Protein AF-A0A4R3LMS8-F1 (afdb_monomer)

Secondary structure (DSSP, 8-state):
-PPPPEE-TTT--EE-TT-SB-TTT-PBP----THHHHHHHHHHHHHHHHHHHHHHHHS---S-PPPPPPPPPPPPPPPPPPPPP----------------------PPPP-----------TTS------HHHHHHHHHHHHHHHHHTT--EEEEEESGGG-EEEEEESS--HHHHHHHHTSSHHHHHHHTT--EEEEE-TTS-EEEEETTTTEEEE-

Solvent-accessible surface area (backbone atoms only — not comparable to full-atom values): 14117 Å² total; per-residue (Å²): 134,84,78,78,80,51,56,36,94,87,76,62,49,83,40,61,96,83,55,60,46,36,91,88,77,64,50,75,44,81,75,79,60,72,60,56,64,50,52,54,50,52,53,52,51,52,53,53,50,53,51,50,51,52,50,47,66,75,67,50,80,90,71,84,84,80,84,82,81,85,85,78,87,81,79,84,82,85,84,84,86,84,87,80,90,84,82,87,90,89,90,87,86,87,88,87,88,87,84,87,83,91,76,89,74,81,90,71,81,81,79,78,84,71,79,74,82,69,82,77,79,60,88,87,60,84,67,76,77,57,45,46,65,57,31,36,51,50,24,44,54,53,25,54,53,36,45,76,72,72,41,68,47,50,40,39,39,38,72,76,71,25,24,29,39,36,40,40,34,77,48,88,37,68,69,57,51,56,51,46,64,76,42,72,54,53,59,53,38,45,78,44,62,32,51,33,37,41,38,35,25,70,89,70,52,31,34,40,33,35,58,85,77,76,44,79,43,80,101

Mean predicted aligned error: 20.84 Å

Nearest PDB structures (foldseek):
  8p5d-assembly1_SH0  TM=3.679E-01  e=3.139E-01  Spraguea lophii 42_110
  7mqa-assembly1_L7  TM=4.315E-01  e=2.913E+00  Homo sapiens
  8yqt-assembly1_D  TM=3.912E-01  e=7.568E+00  African swine fever virus

Foldseek 3Di:
DDDDFDADPPPRHGDDLPDQADPPPRHGDPNPPPVPVVVVVVVVVVVVVVVVVVVCVVPPDPDDDDDDDDDDDDDDDDDDDDDDDDDDDDDDDDDDDDDDDDDDDDPDPDPDDPDDPPPPPDPPDPPDLQALVNLQVVQVVVCVVCVVVVFDWHWGQDDVRSQEIEIEGAADCPVVVVVCLPDCNLVVSVVNNRQWYWYAYPVRKIWIQGSVVSDIGTD

Organism: NCBI:txid933073

Radius of gyration: 32.44 Å; Cα contacts (8 Å, |Δi|>4): 196; chains: 1; bounding box: 50×76×81 Å

Sequence (219 aa):
MGRKPDLCPSCEAPVHPKATECPDCGAALPRRSLLLPVLVGVAGVCVALLAGAAVWIVLGPAGSAPPAPPQVAVAPPPPAPEPVPSAPPAALPPPAAAPQSDSAVQSEPPPAEAPLPLPQVRPGTAGPPADAAARRELARMTQDNFVQNGLDMKVSATGPDSKVMSIVFSFPAKTAVELIVGGPFPRQCRARGFTSIDFVDPSGAAWVYDIATDQLTAK

Structure (mmCIF, N/CA/C/O backbone):
data_AF-A0A4R3LMS8-F1
#
_entry.id   AF-A0A4R3LMS8-F1
#
loop_
_atom_site.group_PDB
_atom_site.id
_atom_site.type_symbol
_atom_site.label_atom_id
_atom_site.label_alt_id
_atom_site.label_comp_id
_atom_site.label_asym_id
_atom_site.label_entity_id
_atom_site.label_seq_id
_atom_site.pdbx_PDB_ins_code
_atom_site.Cartn_x
_atom_site.Cartn_y
_atom_site.Cartn_z
_atom_site.occupancy
_atom_site.B_iso_or_equiv
_atom_site.auth_seq_id
_atom_site.auth_comp_id
_atom_site.auth_asym_id
_atom_site.auth_atom_id
_atom_site.pdbx_PDB_model_num
ATOM 1 N N . MET A 1 1 ? -6.553 8.283 -28.017 1.00 38.69 1 MET A N 1
ATOM 2 C CA . MET A 1 1 ? -6.900 6.846 -28.128 1.00 38.69 1 MET A CA 1
ATOM 3 C C . MET A 1 1 ? -6.601 6.186 -26.790 1.00 38.69 1 MET A C 1
ATOM 5 O O . MET A 1 1 ? -5.449 6.215 -26.375 1.00 38.69 1 MET A O 1
ATOM 9 N N . GLY A 1 2 ? -7.611 5.676 -26.080 1.00 46.69 2 GLY A N 1
ATOM 10 C CA . GLY A 1 2 ? -7.392 4.997 -24.797 1.00 46.69 2 GLY A CA 1
ATOM 11 C C . GLY A 1 2 ? -6.747 3.626 -25.003 1.00 46.69 2 GLY A C 1
ATOM 12 O O . GLY A 1 2 ? -7.171 2.878 -25.884 1.00 46.69 2 GLY A O 1
ATOM 13 N N . ARG A 1 3 ? -5.727 3.286 -24.206 1.00 56.19 3 ARG A N 1
ATOM 14 C CA . ARG A 1 3 ? -5.229 1.903 -24.149 1.00 56.19 3 ARG A CA 1
ATOM 15 C C . ARG A 1 3 ? -6.301 1.064 -23.455 1.00 56.19 3 ARG A C 1
ATOM 17 O O . ARG A 1 3 ? -6.760 1.451 -22.384 1.00 56.19 3 ARG A O 1
ATOM 24 N N . LYS A 1 4 ? -6.711 -0.052 -24.064 1.00 72.12 4 LYS A N 1
ATOM 25 C CA . LYS A 1 4 ? -7.598 -1.015 -23.397 1.00 72.12 4 LYS A CA 1
ATOM 26 C C . LYS A 1 4 ? -6.891 -1.532 -22.132 1.00 72.12 4 LYS A C 1
ATOM 28 O O . LYS A 1 4 ? -5.678 -1.746 -22.208 1.00 72.12 4 LYS A O 1
ATOM 33 N N . PRO A 1 5 ? -7.594 -1.693 -20.997 1.00 73.88 5 PRO A N 1
ATOM 34 C CA . PRO A 1 5 ? -7.006 -2.321 -19.821 1.00 73.88 5 PRO A CA 1
ATOM 35 C C . PRO A 1 5 ? -6.583 -3.750 -20.173 1.00 73.88 5 PRO A C 1
ATOM 37 O O . PRO A 1 5 ? -7.288 -4.440 -20.910 1.00 73.88 5 PRO A O 1
ATOM 40 N N . ASP A 1 6 ? -5.429 -4.180 -19.666 1.00 82.06 6 ASP A N 1
ATOM 41 C CA . ASP A 1 6 ? -5.049 -5.587 -19.733 1.00 82.06 6 ASP A CA 1
ATOM 42 C C . ASP A 1 6 ? -5.923 -6.371 -18.732 1.00 82.06 6 ASP A C 1
ATOM 44 O O . ASP A 1 6 ? -6.191 -5.910 -17.621 1.00 82.06 6 ASP A O 1
ATOM 48 N N . LEU A 1 7 ? -6.410 -7.541 -19.147 1.00 90.44 7 LEU A N 1
ATOM 49 C CA . LEU A 1 7 ? -7.304 -8.409 -18.371 1.00 90.44 7 LEU A CA 1
ATOM 50 C C . LEU A 1 7 ? -6.538 -9.672 -17.957 1.00 90.44 7 LEU A C 1
ATOM 52 O O . LEU A 1 7 ? -5.670 -10.145 -18.697 1.00 90.44 7 LEU A O 1
ATOM 56 N N . CYS A 1 8 ? -6.835 -10.225 -16.782 1.00 88.56 8 CYS A N 1
ATOM 57 C CA . CYS A 1 8 ? -6.221 -11.474 -16.336 1.00 88.56 8 CYS A CA 1
ATOM 58 C C . CYS A 1 8 ? -6.665 -12.652 -17.228 1.00 88.56 8 CYS A C 1
ATOM 60 O O . CYS A 1 8 ? -7.867 -12.851 -17.389 1.00 88.56 8 CYS A O 1
ATOM 62 N N . PRO A 1 9 ? -5.751 -13.499 -17.740 1.00 87.44 9 PRO A N 1
ATOM 63 C CA . PRO A 1 9 ? -6.125 -14.647 -18.570 1.00 87.44 9 PRO A CA 1
ATOM 64 C C . PRO A 1 9 ? -6.826 -15.789 -17.808 1.00 87.44 9 PRO A C 1
ATOM 66 O O . PRO A 1 9 ? -7.328 -16.702 -18.453 1.00 87.44 9 PRO A O 1
ATOM 69 N N . SER A 1 10 ? -6.848 -15.773 -16.467 1.00 89.44 10 SER A N 1
ATOM 70 C CA . SER A 1 10 ? -7.512 -16.809 -15.651 1.00 89.44 10 SER A CA 1
ATOM 71 C C . SER A 1 10 ? -8.878 -16.403 -15.100 1.00 89.44 10 SER A C 1
ATOM 73 O O . SER A 1 10 ? -9.738 -17.265 -14.966 1.00 89.44 10 SER A O 1
ATOM 75 N N . CYS A 1 11 ? -9.081 -15.131 -14.744 1.00 91.50 11 CYS A N 1
ATOM 76 C CA . CYS A 1 11 ? -10.322 -14.659 -14.108 1.00 91.50 11 CYS A CA 1
ATOM 77 C C . CYS A 1 11 ? -10.939 -13.419 -14.773 1.00 91.50 11 CYS A C 1
ATOM 79 O O . CYS A 1 11 ? -11.883 -12.856 -14.231 1.00 91.50 11 CYS A O 1
ATOM 81 N N . GLU A 1 12 ? -10.372 -12.950 -15.889 1.00 91.75 12 GLU A N 1
ATOM 82 C CA . GLU A 1 12 ? -10.807 -11.765 -16.651 1.00 91.75 12 GLU A CA 1
ATOM 83 C C . GLU A 1 12 ? -10.861 -10.441 -15.860 1.00 91.75 12 GLU A C 1
ATOM 85 O O . GLU A 1 12 ? -11.247 -9.409 -16.402 1.00 91.75 12 GLU A O 1
ATOM 90 N N . ALA A 1 13 ? -10.393 -10.418 -14.608 1.00 90.94 13 ALA A N 1
ATOM 91 C CA . ALA A 1 13 ? -10.312 -9.203 -13.807 1.00 90.94 13 ALA A CA 1
ATOM 92 C C . ALA A 1 13 ? -9.344 -8.171 -14.431 1.00 90.94 13 ALA A C 1
ATOM 94 O O . ALA A 1 13 ? -8.311 -8.557 -14.997 1.00 90.94 13 ALA A O 1
ATOM 95 N N . PRO A 1 14 ? -9.632 -6.859 -14.332 1.00 89.75 14 PRO A N 1
ATOM 96 C CA . PRO A 1 14 ? -8.756 -5.810 -14.846 1.00 89.75 14 PRO A CA 1
ATOM 97 C C . PRO A 1 14 ? -7.448 -5.753 -14.046 1.00 89.75 14 PRO A C 1
ATOM 99 O O . PRO A 1 14 ? -7.446 -5.471 -12.848 1.00 89.75 14 PRO A O 1
ATOM 102 N N . VAL A 1 15 ? -6.315 -5.979 -14.715 1.00 90.25 15 VAL A N 1
ATOM 103 C CA . VAL A 1 15 ? -4.993 -6.014 -14.076 1.00 90.25 15 VAL A CA 1
ATOM 104 C C . VAL A 1 15 ? -4.157 -4.793 -14.440 1.00 90.25 15 VAL A C 1
ATOM 106 O O . VAL A 1 15 ? -4.124 -4.322 -15.577 1.00 90.25 15 VAL A O 1
ATOM 109 N N . HIS A 1 16 ? -3.435 -4.263 -13.453 1.00 84.00 16 HIS A N 1
ATOM 110 C CA . HIS A 1 16 ? -2.530 -3.144 -13.681 1.00 84.00 16 HIS A CA 1
ATOM 111 C C . HIS A 1 16 ? -1.323 -3.605 -14.527 1.00 84.00 16 HIS A C 1
ATOM 113 O O . HIS A 1 16 ? -0.699 -4.605 -14.173 1.00 84.00 16 HIS A O 1
ATOM 119 N N . PRO A 1 17 ? -0.892 -2.873 -15.575 1.00 79.69 17 PRO A N 1
ATOM 120 C CA . PRO A 1 17 ? 0.143 -3.331 -16.520 1.00 79.69 17 PRO A CA 1
ATOM 121 C C . PRO A 1 17 ? 1.559 -3.485 -15.926 1.00 79.69 17 PRO A C 1
ATOM 123 O O . PRO A 1 17 ? 2.483 -3.891 -16.627 1.00 79.69 17 PRO A O 1
ATOM 126 N N . LYS A 1 18 ? 1.753 -3.142 -14.643 1.00 78.31 18 LYS A N 1
ATOM 127 C CA . LYS A 1 18 ? 2.991 -3.393 -13.878 1.00 78.31 18 LYS A CA 1
ATOM 128 C C . LYS A 1 18 ? 2.877 -4.549 -12.868 1.00 78.31 18 LYS A C 1
ATOM 130 O O . LYS A 1 18 ? 3.860 -4.837 -12.192 1.00 78.31 18 LYS A O 1
ATOM 135 N N . ALA A 1 19 ? 1.708 -5.174 -12.721 1.00 82.00 19 ALA A N 1
ATOM 136 C CA . ALA A 1 19 ? 1.518 -6.297 -11.809 1.00 82.00 19 ALA A CA 1
ATOM 137 C C . ALA A 1 19 ? 2.160 -7.575 -12.377 1.00 82.00 19 ALA A C 1
ATOM 139 O O . ALA A 1 19 ? 2.046 -7.862 -13.567 1.00 82.00 19 ALA A O 1
ATOM 140 N N . THR A 1 20 ? 2.841 -8.341 -11.526 1.00 85.88 20 THR A N 1
ATOM 141 C CA . THR A 1 20 ? 3.388 -9.670 -11.862 1.00 85.88 20 THR A CA 1
ATOM 142 C C . THR A 1 20 ? 2.408 -10.805 -11.586 1.00 85.88 20 THR A C 1
ATOM 144 O O . THR A 1 20 ? 2.595 -11.907 -12.086 1.00 85.88 20 THR A O 1
ATOM 147 N N . GLU A 1 21 ? 1.368 -10.540 -10.802 1.00 90.56 21 GLU A N 1
ATOM 148 C CA . GLU A 1 21 ? 0.379 -11.500 -10.315 1.00 90.56 21 GLU A CA 1
ATOM 149 C C . GLU A 1 21 ? -0.994 -10.818 -10.346 1.00 90.56 21 GLU A C 1
ATOM 151 O O . GLU A 1 21 ? -1.095 -9.600 -10.157 1.00 90.56 21 GLU A O 1
ATOM 156 N N . CYS A 1 22 ? -2.055 -11.574 -10.620 1.00 90.69 22 CYS A N 1
ATOM 157 C CA . CYS A 1 22 ? -3.415 -11.049 -10.561 1.00 90.69 22 CYS A CA 1
ATOM 158 C C . CYS A 1 22 ? -3.830 -10.831 -9.094 1.00 90.69 22 CYS A C 1
ATOM 160 O O . CYS A 1 22 ? -3.716 -11.771 -8.305 1.00 90.69 22 CYS A O 1
ATOM 162 N N . PRO A 1 23 ? -4.334 -9.642 -8.710 1.00 86.38 23 PRO A N 1
ATOM 163 C CA . PRO A 1 23 ? -4.697 -9.368 -7.322 1.00 86.38 23 PRO A CA 1
ATOM 164 C C . PRO A 1 23 ? -5.920 -10.165 -6.846 1.00 86.38 23 PRO A C 1
ATOM 166 O O . PRO A 1 23 ? -6.042 -10.382 -5.645 1.00 86.38 23 PRO A O 1
ATOM 169 N N . ASP A 1 24 ? -6.792 -10.605 -7.759 1.00 91.38 24 ASP A N 1
ATOM 170 C CA . ASP A 1 24 ? -8.050 -11.287 -7.431 1.00 91.38 24 ASP A CA 1
ATOM 171 C C . ASP A 1 24 ? -7.908 -12.815 -7.346 1.00 91.38 24 ASP A C 1
ATOM 173 O O . ASP A 1 24 ? -8.544 -13.447 -6.509 1.00 91.38 24 ASP A O 1
ATOM 177 N N . CYS A 1 25 ? -7.074 -13.428 -8.199 1.00 90.75 25 CYS A N 1
ATOM 178 C CA . CYS A 1 25 ? -6.921 -14.892 -8.263 1.00 90.75 25 CYS A CA 1
ATOM 179 C C . CYS A 1 25 ? -5.503 -15.414 -7.974 1.00 90.75 25 CYS A C 1
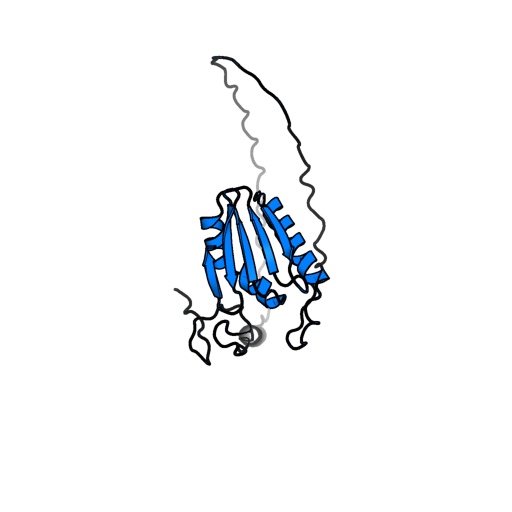ATOM 181 O O . CYS A 1 25 ? -5.291 -16.624 -7.980 1.00 90.75 25 CYS A O 1
ATOM 183 N N . GLY A 1 26 ? -4.514 -14.537 -7.772 1.00 88.81 26 GLY A N 1
ATOM 184 C CA . GLY A 1 26 ? -3.119 -14.923 -7.527 1.00 88.81 26 GLY A CA 1
ATOM 185 C C . GLY A 1 26 ? -2.389 -15.547 -8.725 1.00 88.81 26 GLY A C 1
ATOM 186 O O . GLY A 1 26 ? -1.214 -15.886 -8.609 1.00 88.81 26 GLY A O 1
ATOM 187 N N . ALA A 1 27 ? -3.037 -15.694 -9.888 1.00 88.94 27 ALA A N 1
ATOM 188 C CA . ALA A 1 27 ? -2.400 -16.254 -11.076 1.00 88.94 27 ALA A CA 1
ATOM 189 C C . ALA A 1 27 ? -1.220 -15.381 -11.536 1.00 88.94 27 ALA A C 1
ATOM 191 O O . ALA A 1 27 ? -1.354 -14.161 -11.690 1.00 88.94 27 ALA A O 1
ATOM 192 N N . ALA A 1 28 ? -0.073 -16.014 -11.795 1.00 86.94 28 ALA A N 1
ATOM 193 C CA . ALA A 1 28 ? 1.108 -15.343 -12.324 1.00 86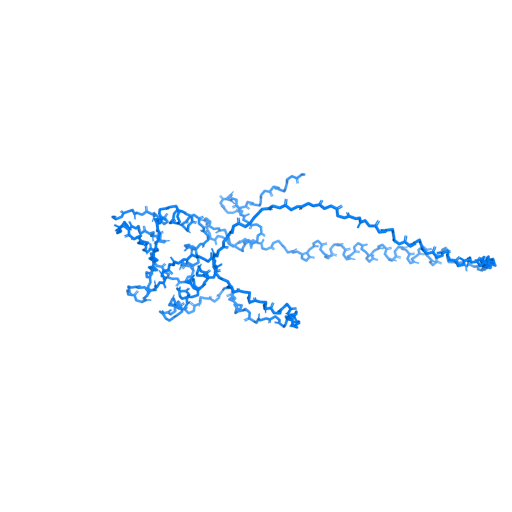.94 28 ALA A CA 1
ATOM 194 C C . ALA A 1 28 ? 0.806 -14.758 -13.713 1.00 86.94 28 ALA A C 1
ATOM 196 O O . ALA A 1 28 ? 0.438 -15.476 -14.646 1.00 86.94 28 ALA A O 1
ATOM 197 N N . LEU A 1 29 ? 0.972 -13.445 -13.860 1.00 84.75 29 LEU A N 1
ATOM 198 C CA . LEU A 1 29 ? 0.747 -12.760 -15.125 1.00 84.75 29 LEU A CA 1
ATOM 199 C C . LEU A 1 29 ? 1.992 -12.933 -16.006 1.00 84.75 29 LEU A C 1
ATOM 201 O O . LEU A 1 29 ? 3.100 -12.597 -15.570 1.00 84.75 29 LEU A O 1
ATOM 205 N N . PRO A 1 30 ? 1.859 -13.424 -17.253 1.00 76.25 30 PRO A N 1
ATOM 206 C CA . PRO A 1 30 ? 3.002 -13.562 -18.141 1.00 76.25 30 PRO A CA 1
ATOM 207 C C . PRO A 1 30 ? 3.577 -12.172 -18.422 1.00 76.25 30 PRO A C 1
ATOM 209 O O . PRO A 1 30 ? 2.941 -11.348 -19.083 1.00 76.25 30 PRO A O 1
ATOM 212 N N . ARG A 1 31 ? 4.792 -11.898 -17.920 1.00 72.69 31 ARG A N 1
ATOM 213 C CA . ARG A 1 31 ? 5.501 -10.642 -18.201 1.00 72.69 31 ARG A CA 1
ATOM 214 C C . ARG A 1 31 ? 5.579 -10.457 -19.713 1.00 72.69 31 ARG A C 1
ATOM 216 O O . ARG A 1 31 ? 6.333 -11.159 -20.387 1.00 72.69 31 ARG A O 1
ATOM 223 N N . ARG A 1 32 ? 4.833 -9.479 -20.234 1.00 66.38 32 ARG A N 1
ATOM 224 C CA . ARG A 1 32 ? 4.923 -9.028 -21.627 1.00 66.38 32 ARG A CA 1
ATOM 225 C C . ARG A 1 32 ? 6.368 -8.596 -21.865 1.00 66.38 32 ARG A C 1
ATOM 227 O O . ARG A 1 32 ? 6.789 -7.544 -21.388 1.00 66.38 32 ARG A O 1
ATOM 234 N N . SER A 1 33 ? 7.149 -9.457 -22.517 1.00 59.75 33 SER A N 1
ATOM 235 C CA . SER A 1 33 ? 8.592 -9.262 -22.634 1.00 59.75 33 SER A CA 1
ATOM 236 C C . SER A 1 33 ? 8.871 -8.040 -23.502 1.00 59.75 33 SER A C 1
ATOM 238 O O . SER A 1 33 ? 8.767 -8.085 -24.726 1.00 59.75 33 SER A O 1
ATOM 240 N N . LEU A 1 34 ? 9.216 -6.930 -22.847 1.00 64.81 34 LEU A N 1
ATOM 241 C CA . LEU A 1 34 ? 9.484 -5.632 -23.473 1.00 64.81 34 LEU A CA 1
ATOM 242 C C . LEU A 1 34 ? 10.694 -5.676 -24.426 1.00 64.81 34 LEU A C 1
ATOM 244 O O . LEU A 1 34 ? 10.836 -4.806 -25.278 1.00 64.81 34 LEU A O 1
ATOM 248 N N . LEU A 1 35 ? 11.508 -6.734 -24.341 1.00 65.31 35 LEU A N 1
ATOM 249 C CA . LEU A 1 35 ? 12.564 -7.070 -25.297 1.00 65.31 35 LEU A CA 1
ATOM 250 C C . LEU A 1 35 ? 12.037 -7.384 -26.702 1.00 65.31 35 LEU A C 1
ATOM 252 O O . LEU A 1 35 ? 12.731 -7.110 -27.672 1.00 65.31 35 LEU A O 1
ATOM 256 N N . LEU A 1 36 ? 10.834 -7.946 -26.840 1.00 70.56 36 LEU A N 1
ATOM 257 C CA . LEU A 1 36 ? 10.322 -8.420 -28.129 1.00 70.56 36 LEU A CA 1
ATOM 258 C C . LEU A 1 36 ? 10.080 -7.275 -29.142 1.00 70.56 36 LEU A C 1
ATOM 260 O O . LEU A 1 36 ? 10.615 -7.364 -30.247 1.00 70.56 36 LEU A O 1
ATOM 264 N N . PRO A 1 37 ? 9.395 -6.158 -28.802 1.00 70.56 37 PRO A N 1
ATOM 265 C CA . PRO A 1 37 ? 9.316 -5.003 -29.702 1.00 70.56 37 PRO A CA 1
ATOM 266 C C . PRO A 1 37 ? 10.670 -4.304 -29.914 1.00 70.56 37 PRO A C 1
ATOM 268 O O . PRO A 1 37 ? 10.903 -3.765 -30.993 1.00 70.56 37 PRO A O 1
ATOM 271 N N . VAL A 1 38 ? 11.582 -4.337 -28.932 1.00 76.31 38 VAL A N 1
ATOM 272 C CA . VAL A 1 38 ? 12.935 -3.766 -29.076 1.00 76.31 38 VAL A CA 1
ATOM 273 C C . VAL A 1 38 ? 13.763 -4.569 -30.083 1.00 76.31 38 VAL A C 1
ATOM 275 O O . VAL A 1 38 ? 14.365 -3.978 -30.973 1.00 76.31 38 VAL A O 1
ATOM 278 N N . LEU A 1 39 ? 13.743 -5.903 -30.007 1.00 77.12 39 LEU A N 1
ATOM 279 C CA . LEU A 1 39 ? 14.423 -6.792 -30.957 1.00 77.12 39 LEU A CA 1
ATOM 280 C C . LEU A 1 39 ? 13.889 -6.622 -32.384 1.00 77.12 39 LEU A C 1
ATOM 282 O O . LEU A 1 39 ? 14.682 -6.537 -33.319 1.00 77.12 39 LEU A O 1
ATOM 286 N N . VAL A 1 40 ? 12.567 -6.505 -32.553 1.00 83.81 40 VAL A N 1
ATOM 287 C CA . VAL A 1 40 ? 11.949 -6.215 -33.861 1.00 83.81 40 VAL A CA 1
ATOM 288 C C . VAL A 1 40 ? 12.387 -4.842 -34.389 1.00 83.81 40 VAL A C 1
ATOM 290 O O . VAL A 1 40 ? 12.726 -4.722 -35.566 1.00 83.81 40 VAL A O 1
ATOM 293 N N . GLY A 1 41 ? 12.450 -3.821 -33.526 1.00 82.25 41 GLY A N 1
ATOM 294 C CA . GLY A 1 41 ? 12.953 -2.493 -33.887 1.00 82.25 41 GLY A CA 1
ATOM 295 C C . GLY A 1 41 ? 14.420 -2.507 -34.333 1.00 82.25 41 GLY A C 1
ATOM 296 O O . GLY A 1 41 ? 14.741 -1.983 -35.399 1.00 82.25 41 GLY A O 1
ATOM 297 N N . VAL A 1 42 ? 15.301 -3.157 -33.565 1.00 87.00 42 VAL A N 1
ATOM 298 C CA . VAL A 1 42 ? 16.732 -3.295 -33.897 1.00 87.00 42 VAL A CA 1
ATOM 299 C C . VAL A 1 42 ? 16.921 -4.056 -35.211 1.00 87.00 42 VAL A C 1
ATOM 301 O O . VAL A 1 42 ? 17.663 -3.592 -36.075 1.00 87.00 42 VAL A O 1
ATOM 304 N N . ALA A 1 43 ? 16.207 -5.168 -35.413 1.00 86.75 43 ALA A N 1
ATOM 305 C CA . ALA A 1 43 ? 16.259 -5.924 -36.664 1.00 86.75 43 ALA A CA 1
ATOM 306 C C . ALA A 1 43 ? 15.832 -5.070 -37.874 1.00 86.75 43 ALA A C 1
ATOM 308 O O . ALA A 1 43 ? 16.511 -5.079 -38.901 1.00 86.75 43 ALA A O 1
ATOM 309 N N . GLY A 1 44 ? 14.761 -4.278 -37.739 1.00 89.12 44 GLY A N 1
ATOM 310 C CA . GLY A 1 44 ? 14.313 -3.347 -38.779 1.00 89.12 44 GLY A CA 1
ATOM 311 C C . GLY A 1 44 ? 15.359 -2.280 -39.126 1.00 89.12 44 GLY A C 1
ATOM 312 O O . GLY A 1 44 ? 15.611 -2.031 -40.305 1.00 89.12 44 GLY A O 1
ATOM 313 N N . VAL A 1 45 ? 16.023 -1.700 -38.119 1.00 90.50 45 VAL A N 1
ATOM 314 C CA . VAL A 1 45 ? 17.111 -0.725 -38.326 1.00 90.50 45 VAL A CA 1
ATOM 315 C C . VAL A 1 45 ? 18.313 -1.370 -39.023 1.00 90.50 45 VAL A C 1
ATOM 317 O O . VAL A 1 45 ? 18.847 -0.785 -39.964 1.00 90.50 45 VAL A O 1
ATOM 320 N N . CYS A 1 46 ? 18.713 -2.586 -38.638 1.00 88.94 46 CYS A N 1
ATOM 321 C CA . CYS A 1 46 ? 19.792 -3.310 -39.317 1.00 88.94 46 CYS A CA 1
ATOM 322 C C . CYS A 1 46 ? 19.476 -3.573 -40.799 1.00 88.94 46 CYS A C 1
ATOM 324 O O . CYS A 1 46 ? 20.337 -3.350 -41.648 1.00 88.94 46 CYS A O 1
ATOM 326 N N . VAL A 1 47 ? 18.246 -3.983 -41.131 1.00 91.38 47 VAL A N 1
ATOM 327 C CA . VAL A 1 47 ? 17.822 -4.181 -42.531 1.00 91.38 47 VAL A CA 1
ATOM 328 C C . VAL A 1 47 ? 17.838 -2.861 -43.310 1.00 91.38 47 VAL A C 1
ATOM 330 O O . VAL A 1 47 ? 18.348 -2.826 -44.430 1.00 91.38 47 VAL A O 1
ATOM 333 N N . ALA A 1 48 ? 17.354 -1.764 -42.719 1.00 89.44 48 ALA A N 1
ATOM 334 C CA . ALA A 1 48 ? 17.379 -0.444 -43.352 1.00 89.44 48 ALA A CA 1
ATOM 335 C C . ALA A 1 48 ? 18.812 0.061 -43.611 1.00 89.44 48 ALA A C 1
ATOM 337 O O . ALA A 1 48 ? 19.089 0.592 -44.686 1.00 89.44 48 ALA A O 1
ATOM 338 N N . LEU A 1 49 ? 19.738 -0.149 -42.667 1.00 89.38 49 LEU A N 1
ATOM 339 C CA . LEU A 1 49 ? 21.153 0.203 -42.830 1.00 89.38 49 LEU A CA 1
ATOM 340 C C . LEU A 1 49 ? 21.837 -0.633 -43.918 1.00 89.38 49 LEU A C 1
ATOM 342 O O . LEU A 1 49 ? 22.576 -0.076 -44.726 1.00 89.38 49 LEU A O 1
ATOM 346 N N . LEU A 1 50 ? 21.569 -1.942 -43.983 1.00 89.38 50 LEU A N 1
ATOM 347 C CA . LEU A 1 50 ? 22.110 -2.812 -45.035 1.00 89.38 50 LEU A CA 1
ATOM 348 C C . LEU A 1 50 ? 21.582 -2.425 -46.423 1.00 89.38 50 LEU A C 1
ATOM 350 O O . LEU A 1 50 ? 22.360 -2.362 -47.374 1.00 89.38 50 LEU A O 1
ATOM 354 N N . ALA A 1 51 ? 20.290 -2.102 -46.539 1.00 88.06 51 ALA A N 1
ATOM 355 C CA . ALA A 1 51 ? 19.706 -1.601 -47.781 1.00 88.06 51 ALA A CA 1
ATOM 356 C C . ALA A 1 51 ? 20.305 -0.241 -48.188 1.00 88.06 51 ALA A C 1
ATOM 358 O O . ALA A 1 51 ? 20.692 -0.061 -49.342 1.00 88.06 51 ALA A O 1
ATOM 359 N N . GLY A 1 52 ? 20.450 0.692 -47.241 1.00 82.81 52 GLY A N 1
ATOM 360 C CA . GLY A 1 52 ? 21.082 1.992 -47.475 1.00 82.81 52 GLY A CA 1
ATOM 361 C C . GLY A 1 52 ? 22.546 1.872 -47.910 1.00 82.81 52 GLY A C 1
ATOM 362 O O . GLY A 1 52 ? 22.950 2.521 -48.871 1.00 82.81 52 GLY A O 1
ATOM 363 N N . ALA A 1 53 ? 23.321 0.995 -47.267 1.00 83.75 53 ALA A N 1
ATOM 364 C CA . ALA A 1 53 ? 24.707 0.718 -47.640 1.00 83.75 53 ALA A CA 1
ATOM 365 C C . ALA A 1 53 ? 24.811 0.078 -49.034 1.00 83.75 53 ALA A C 1
ATOM 367 O O . ALA A 1 53 ? 25.645 0.499 -49.832 1.00 83.75 53 ALA A O 1
ATOM 368 N N . ALA A 1 54 ? 23.939 -0.880 -49.368 1.00 81.25 54 ALA A N 1
ATOM 369 C CA . ALA A 1 54 ? 23.891 -1.473 -50.704 1.00 81.25 54 ALA A CA 1
ATOM 370 C C . ALA A 1 54 ? 23.572 -0.422 -51.785 1.00 81.25 54 ALA A C 1
ATOM 372 O O . ALA A 1 54 ? 24.258 -0.364 -52.804 1.00 81.25 54 ALA A O 1
ATOM 373 N N . VAL A 1 55 ? 22.596 0.462 -51.543 1.00 83.19 55 VAL A N 1
ATOM 374 C CA . VAL A 1 55 ? 22.286 1.582 -52.449 1.00 83.19 55 VAL A CA 1
ATOM 375 C C . VAL A 1 55 ? 23.470 2.548 -52.564 1.00 83.19 55 VAL A C 1
ATOM 377 O O . VAL A 1 55 ? 23.788 2.967 -53.672 1.00 83.19 55 VAL A O 1
ATOM 380 N N . TRP A 1 56 ? 24.168 2.860 -51.469 1.00 72.88 56 TRP A N 1
ATOM 381 C CA . TRP A 1 56 ? 25.339 3.749 -51.491 1.00 72.88 56 TRP A CA 1
ATOM 382 C C . TRP A 1 56 ? 26.555 3.137 -52.203 1.00 72.88 56 TRP A C 1
ATOM 384 O O . TRP A 1 56 ? 27.348 3.867 -52.787 1.00 72.88 56 TRP A O 1
ATOM 394 N N . ILE A 1 57 ? 26.690 1.808 -52.214 1.00 77.44 57 ILE A N 1
ATOM 395 C CA . ILE A 1 57 ? 27.713 1.100 -53.001 1.00 77.44 57 ILE A CA 1
ATOM 396 C C . ILE A 1 57 ? 27.364 1.114 -54.500 1.00 77.44 57 ILE A C 1
ATOM 398 O O . ILE A 1 57 ? 28.260 1.254 -55.328 1.00 77.44 57 ILE A O 1
ATOM 402 N N . VAL A 1 58 ? 26.079 1.013 -54.866 1.00 76.44 58 VAL A N 1
ATOM 403 C CA . VAL A 1 58 ? 25.631 1.011 -56.276 1.00 76.44 58 VAL A CA 1
ATOM 404 C C . VAL A 1 58 ? 25.545 2.426 -56.875 1.00 76.44 58 VAL A C 1
ATOM 406 O O . VAL A 1 58 ? 25.825 2.598 -58.057 1.00 76.44 58 VAL A O 1
ATOM 409 N N . LEU A 1 59 ? 25.191 3.442 -56.079 1.00 70.75 59 LEU A N 1
ATOM 410 C CA . LEU A 1 59 ? 25.148 4.863 -56.478 1.00 70.75 59 LEU A CA 1
ATOM 411 C C . LEU A 1 59 ? 26.393 5.650 -56.015 1.00 70.75 59 LEU A C 1
ATOM 413 O O . LEU A 1 59 ? 26.405 6.881 -56.073 1.00 70.75 59 LEU A O 1
ATOM 417 N N . GLY A 1 60 ? 27.433 4.960 -55.535 1.00 51.94 60 GLY A N 1
ATOM 418 C CA . GLY A 1 60 ? 28.652 5.577 -55.012 1.00 51.94 60 GLY A CA 1
ATOM 419 C C . GLY A 1 60 ? 29.325 6.480 -56.056 1.00 51.94 60 GLY A C 1
ATOM 420 O O . GLY A 1 60 ? 29.458 6.077 -57.214 1.00 51.94 60 GLY A O 1
ATOM 421 N N . PRO A 1 61 ? 29.740 7.709 -55.696 1.00 52.72 61 PRO A N 1
ATOM 422 C CA . PRO A 1 61 ? 30.119 8.713 -56.681 1.00 52.72 61 PRO A CA 1
ATOM 423 C C . PRO A 1 61 ? 31.446 8.383 -57.369 1.00 52.72 61 PRO A C 1
ATOM 425 O O . PRO A 1 61 ? 32.529 8.564 -56.807 1.00 52.72 61 PRO A O 1
ATOM 428 N N . ALA A 1 62 ? 31.364 8.014 -58.647 1.00 54.69 62 ALA A N 1
ATOM 429 C CA . ALA A 1 62 ? 32.482 8.089 -59.577 1.00 54.69 62 ALA A CA 1
ATOM 430 C C . ALA A 1 62 ? 32.800 9.562 -59.929 1.00 54.69 62 ALA A C 1
ATOM 432 O O . ALA A 1 62 ? 32.553 10.028 -61.039 1.00 54.69 62 ALA A O 1
ATOM 433 N N . GLY A 1 63 ? 33.384 10.283 -58.966 1.00 55.59 63 GLY A N 1
ATOM 434 C CA . GLY A 1 63 ? 34.071 11.562 -59.174 1.00 55.59 63 GLY A CA 1
ATOM 435 C C . GLY A 1 63 ? 33.224 12.845 -59.136 1.00 55.59 63 GLY A C 1
ATOM 436 O O . GLY A 1 63 ? 31.999 12.827 -59.112 1.00 55.59 63 GLY A O 1
ATOM 437 N N . SER A 1 64 ? 33.946 13.973 -59.195 1.00 52.22 64 SER A N 1
ATOM 438 C CA . SER A 1 64 ? 33.459 15.368 -59.265 1.00 52.22 64 SER A CA 1
ATOM 439 C C . SER A 1 64 ? 32.962 15.993 -57.950 1.00 52.22 64 SER A C 1
ATOM 441 O O . SER A 1 64 ? 31.766 16.125 -57.706 1.00 52.22 64 SER A O 1
ATOM 443 N N . ALA A 1 65 ? 33.899 16.479 -57.127 1.00 50.22 65 ALA A N 1
ATOM 444 C CA . ALA A 1 65 ? 33.587 17.423 -56.052 1.00 50.22 65 ALA A CA 1
ATOM 445 C C . ALA A 1 65 ? 33.243 18.817 -56.634 1.00 50.22 65 ALA A C 1
ATOM 447 O O . ALA A 1 65 ? 34.019 19.325 -57.450 1.00 50.22 65 ALA A O 1
ATOM 448 N N . PRO A 1 66 ? 32.131 19.463 -56.233 1.00 63.62 66 PRO A N 1
ATOM 449 C CA . PRO A 1 66 ? 31.827 20.835 -56.637 1.00 63.62 66 PRO A CA 1
ATOM 450 C C . PRO A 1 66 ? 32.663 21.860 -55.839 1.00 63.62 66 PRO A C 1
ATOM 452 O O . PRO A 1 66 ? 33.001 21.607 -54.680 1.00 63.62 66 PRO A O 1
ATOM 455 N N . PRO A 1 67 ? 32.994 23.028 -56.423 1.00 53.59 67 PRO A N 1
ATOM 456 C CA . PRO A 1 67 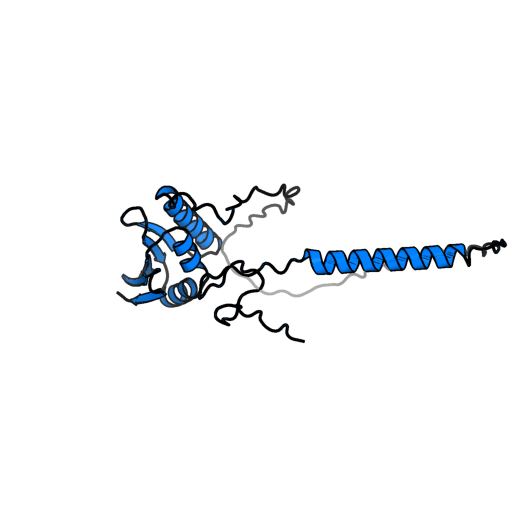? 33.763 24.068 -55.741 1.00 53.59 67 PRO A CA 1
ATOM 457 C C . PRO A 1 67 ? 32.957 24.748 -54.623 1.00 53.59 67 PRO A C 1
ATOM 459 O O . PRO A 1 67 ? 31.743 24.928 -54.725 1.00 53.59 67 PRO A O 1
ATOM 462 N N . ALA A 1 68 ? 33.650 25.150 -53.556 1.00 53.81 68 ALA A N 1
ATOM 463 C CA . ALA A 1 68 ? 33.040 25.776 -52.386 1.00 53.81 68 ALA A CA 1
ATOM 464 C C . ALA A 1 68 ? 32.500 27.195 -52.684 1.00 53.81 68 ALA A C 1
ATOM 466 O O . ALA A 1 68 ? 33.171 27.967 -53.376 1.00 53.81 68 ALA A O 1
ATOM 467 N N . PRO A 1 69 ? 31.330 27.581 -52.136 1.00 66.25 69 PRO A N 1
ATOM 468 C CA . PRO A 1 69 ? 30.823 28.946 -52.238 1.00 66.25 69 PRO A CA 1
ATOM 469 C C . PRO A 1 69 ? 31.623 29.921 -51.346 1.00 66.25 69 PRO A C 1
ATOM 471 O O . PRO A 1 69 ? 32.144 29.518 -50.301 1.00 66.25 69 PRO A O 1
ATOM 474 N N . PRO A 1 70 ? 31.712 31.213 -51.719 1.00 57.53 70 PRO A N 1
ATOM 475 C CA . PRO A 1 70 ? 32.442 32.216 -50.948 1.00 57.53 70 PRO A CA 1
ATOM 476 C C . PRO A 1 70 ? 31.732 32.559 -49.631 1.00 57.53 70 PRO A C 1
ATOM 478 O O . PRO A 1 70 ? 30.510 32.694 -49.578 1.00 57.53 70 PRO A O 1
ATOM 481 N N . GLN A 1 71 ? 32.513 32.749 -48.566 1.00 54.94 71 GLN A N 1
ATOM 482 C CA . GLN A 1 71 ? 32.002 33.177 -47.263 1.00 54.94 71 GLN A CA 1
ATOM 483 C C . GLN A 1 71 ? 31.699 34.681 -47.273 1.00 54.94 71 GLN A C 1
ATOM 485 O O . GLN A 1 71 ? 32.569 35.491 -47.593 1.00 54.94 71 GLN A O 1
ATOM 490 N N . VAL A 1 72 ? 30.479 35.060 -46.886 1.00 59.22 72 VAL A N 1
ATOM 491 C CA . VAL A 1 72 ? 30.092 36.464 -46.683 1.00 59.22 72 VAL A CA 1
ATOM 492 C C . VAL A 1 72 ? 30.332 36.830 -45.219 1.00 59.22 72 VAL A C 1
ATOM 494 O O . VAL A 1 72 ? 29.796 36.184 -44.320 1.00 59.22 72 VAL A O 1
ATOM 497 N N . ALA A 1 73 ? 31.136 37.865 -44.977 1.00 56.69 73 ALA A N 1
ATOM 498 C CA . ALA A 1 73 ? 31.404 38.361 -43.632 1.00 56.69 73 ALA A CA 1
ATOM 499 C C . ALA A 1 73 ? 30.148 39.014 -43.027 1.00 56.69 73 ALA A C 1
ATOM 501 O O . ALA A 1 73 ? 29.565 39.924 -43.618 1.00 56.69 73 ALA A O 1
ATOM 502 N N . VAL A 1 74 ? 29.748 38.564 -41.837 1.00 55.75 74 VAL A N 1
ATOM 503 C CA . VAL A 1 74 ? 28.626 39.139 -41.080 1.00 55.75 74 VAL A CA 1
ATOM 504 C C . VAL A 1 74 ? 29.142 40.288 -40.210 1.00 55.75 74 VAL A C 1
ATOM 506 O O . VAL A 1 74 ? 30.107 40.124 -39.466 1.00 55.75 74 VAL A O 1
ATOM 509 N N . ALA A 1 75 ? 28.509 41.456 -40.318 1.00 63.44 75 ALA A N 1
ATOM 510 C CA . ALA A 1 75 ? 28.864 42.651 -39.553 1.00 63.44 75 ALA A CA 1
ATOM 511 C C . ALA A 1 75 ? 28.469 42.529 -38.060 1.00 63.44 75 ALA A C 1
ATOM 513 O O . ALA A 1 75 ? 27.501 41.832 -37.743 1.00 63.44 75 ALA A O 1
ATOM 514 N N . PRO A 1 76 ? 29.178 43.207 -37.135 1.00 64.56 76 PRO A N 1
ATOM 515 C CA . PRO A 1 76 ? 28.857 43.168 -35.708 1.00 64.56 76 PRO A CA 1
ATOM 516 C C . PRO A 1 76 ? 27.544 43.910 -35.374 1.00 64.56 76 PRO A C 1
ATOM 518 O O . PRO A 1 76 ? 27.198 44.881 -36.052 1.00 64.56 76 PRO A O 1
ATOM 521 N N . PRO A 1 77 ? 26.814 43.487 -34.322 1.00 72.75 77 PRO A N 1
ATOM 522 C CA . PRO A 1 77 ? 25.549 44.102 -33.917 1.00 72.75 77 PRO A CA 1
ATOM 523 C C . PRO A 1 77 ? 25.735 45.463 -33.207 1.00 72.75 77 PRO A C 1
ATOM 525 O O . PRO A 1 77 ? 26.778 45.699 -32.594 1.00 72.75 77 PRO A O 1
ATOM 528 N N . PRO A 1 78 ? 24.723 46.354 -33.248 1.00 72.06 78 PRO A N 1
ATOM 529 C CA . PRO A 1 78 ? 24.756 47.655 -32.575 1.00 72.06 78 PRO A CA 1
ATOM 530 C C . PRO A 1 78 ? 24.564 47.554 -31.043 1.00 72.06 78 PRO A C 1
ATOM 532 O O . PRO A 1 78 ? 23.986 46.577 -30.559 1.00 72.06 78 PRO A O 1
ATOM 535 N N . PRO A 1 79 ? 25.015 48.564 -30.270 1.00 66.50 79 PRO A N 1
ATOM 536 C CA . PRO A 1 79 ? 24.883 48.598 -28.810 1.00 66.50 79 PRO A CA 1
ATOM 537 C C . PRO A 1 79 ? 23.441 48.853 -28.332 1.00 66.50 79 PRO A C 1
ATOM 539 O O . PRO A 1 79 ? 22.620 49.430 -29.045 1.00 66.50 79 PRO A O 1
ATOM 542 N N . ALA A 1 80 ? 23.145 48.419 -27.103 1.00 67.81 80 ALA A N 1
ATOM 543 C CA . ALA A 1 80 ? 21.812 48.478 -26.500 1.00 67.81 80 ALA A CA 1
ATOM 544 C C . ALA A 1 80 ? 21.447 49.875 -25.932 1.00 67.81 80 ALA A C 1
ATOM 546 O O . ALA A 1 80 ? 22.351 50.611 -25.531 1.00 67.81 80 ALA A O 1
ATOM 547 N N . PRO A 1 81 ? 20.147 50.236 -25.843 1.00 63.75 81 PRO A N 1
ATOM 548 C CA . PRO A 1 81 ? 19.699 51.505 -25.255 1.00 63.75 81 PRO A CA 1
ATOM 549 C C . PRO A 1 81 ? 19.789 51.546 -23.721 1.00 63.75 81 PRO A C 1
ATOM 551 O O . PRO A 1 81 ? 19.623 50.528 -23.047 1.00 63.75 81 PRO A O 1
ATOM 554 N N . GLU A 1 82 ? 19.980 52.746 -23.172 1.00 63.47 82 GLU A N 1
ATOM 555 C CA . GLU A 1 82 ? 20.032 53.016 -21.728 1.00 63.47 82 GLU A CA 1
ATOM 556 C C . GLU A 1 82 ? 18.637 53.000 -21.056 1.00 63.47 82 GLU A C 1
ATOM 558 O O . GLU A 1 82 ? 17.637 53.354 -21.690 1.00 63.47 82 GLU A O 1
ATOM 563 N N . PRO A 1 83 ? 18.536 52.632 -19.761 1.00 62.78 83 PRO A N 1
ATOM 564 C CA . PRO A 1 83 ? 17.277 52.654 -19.017 1.00 62.78 83 PRO A CA 1
ATOM 565 C C . PRO A 1 83 ? 16.905 54.066 -18.527 1.00 62.78 83 PRO A C 1
ATOM 567 O O . PRO A 1 83 ? 17.711 54.766 -17.917 1.00 62.78 83 PRO A O 1
ATOM 570 N N . VAL A 1 84 ? 15.643 54.463 -18.724 1.00 65.94 84 VAL A N 1
ATOM 571 C CA . VAL A 1 84 ? 15.096 55.741 -18.228 1.00 65.94 84 VAL A CA 1
ATOM 572 C C . VAL A 1 84 ? 14.669 55.678 -16.748 1.00 65.94 84 VAL A C 1
ATOM 574 O O . VAL A 1 84 ? 14.106 54.666 -16.322 1.00 65.94 84 VAL A O 1
ATOM 577 N N . PRO A 1 85 ? 14.858 56.754 -15.952 1.00 68.56 85 PRO A N 1
ATOM 578 C CA . PRO A 1 85 ? 14.421 56.798 -14.554 1.00 68.56 85 PRO A CA 1
ATOM 579 C C . PRO A 1 85 ? 12.895 56.882 -14.414 1.00 68.56 85 PRO A C 1
ATOM 581 O O . PRO A 1 85 ? 12.245 57.647 -15.124 1.00 68.56 85 PRO A O 1
ATOM 584 N N . SER A 1 86 ? 12.328 56.169 -13.436 1.00 60.34 86 SER A N 1
ATOM 585 C CA . SER A 1 86 ? 10.929 56.328 -13.006 1.00 60.34 86 SER A CA 1
ATOM 586 C C . SER A 1 86 ? 10.850 56.862 -11.574 1.00 60.34 86 SER A C 1
ATOM 588 O O . SER A 1 86 ? 11.595 56.432 -10.696 1.00 60.34 86 SER A O 1
ATOM 590 N N . ALA A 1 87 ? 9.958 57.830 -11.364 1.00 53.12 87 ALA A N 1
ATOM 591 C CA . ALA A 1 87 ? 9.796 58.611 -10.137 1.00 53.12 87 ALA A CA 1
ATOM 592 C C . ALA A 1 87 ? 8.686 58.031 -9.208 1.00 53.12 87 ALA A C 1
ATOM 594 O O . ALA A 1 87 ? 7.903 57.194 -9.660 1.00 53.12 87 ALA A O 1
ATOM 595 N N . PRO A 1 88 ? 8.607 58.440 -7.919 1.00 68.62 88 PRO A N 1
ATOM 596 C CA . PRO A 1 88 ? 7.609 57.968 -6.930 1.00 68.62 88 PRO A CA 1
ATOM 597 C C . PRO A 1 88 ? 6.242 58.695 -7.106 1.00 68.62 88 PRO A C 1
ATOM 599 O O . PRO A 1 88 ? 6.172 59.541 -8.001 1.00 68.62 88 PRO A O 1
ATOM 602 N N . PRO A 1 89 ? 5.165 58.480 -6.293 1.00 63.69 89 PRO A N 1
ATOM 603 C CA . PRO A 1 89 ? 5.057 57.805 -4.981 1.00 63.69 89 PRO A CA 1
ATOM 604 C C . PRO A 1 89 ? 3.862 56.801 -4.882 1.00 63.69 89 PRO A C 1
ATOM 606 O O . PRO A 1 89 ? 3.272 56.449 -5.895 1.00 63.69 89 PRO A O 1
ATOM 609 N N . ALA A 1 90 ? 3.505 56.210 -3.730 1.00 48.94 90 ALA A N 1
ATOM 610 C CA . ALA A 1 90 ? 2.647 56.795 -2.678 1.00 48.94 90 ALA A CA 1
ATOM 611 C C . ALA A 1 90 ? 2.640 55.937 -1.386 1.00 48.94 90 ALA A C 1
ATOM 613 O O . ALA A 1 90 ? 2.954 54.751 -1.422 1.00 48.94 90 ALA A O 1
ATOM 614 N N . ALA A 1 91 ? 2.272 56.538 -0.247 1.00 61.84 91 ALA A N 1
ATOM 615 C CA . ALA A 1 91 ? 2.306 55.923 1.089 1.00 61.84 91 ALA A CA 1
ATOM 616 C C . ALA A 1 91 ? 0.913 55.534 1.631 1.00 61.84 91 ALA A C 1
ATOM 618 O O . ALA A 1 91 ? -0.073 56.100 1.166 1.00 61.84 91 ALA A O 1
ATOM 619 N N . LEU A 1 92 ? 0.882 54.636 2.640 1.00 54.22 92 LEU A N 1
ATOM 620 C CA . LEU A 1 92 ? -0.086 54.430 3.760 1.00 54.22 92 LEU A CA 1
ATOM 621 C C . LEU A 1 92 ? -0.045 52.940 4.223 1.00 54.22 92 LEU A C 1
ATOM 623 O O . LEU A 1 92 ? 0.350 52.094 3.426 1.00 54.22 92 LEU A O 1
ATOM 627 N N . PRO A 1 93 ? -0.524 52.558 5.430 1.00 59.81 93 PRO A N 1
ATOM 628 C CA . PRO A 1 93 ? -0.067 52.924 6.782 1.00 59.81 93 PRO A CA 1
ATOM 629 C C . PRO A 1 93 ? 0.373 51.681 7.636 1.00 59.81 93 PRO A C 1
ATOM 631 O O . PRO A 1 93 ? 0.159 50.547 7.218 1.00 59.81 93 PRO A O 1
ATOM 634 N N . PRO A 1 94 ? 0.970 51.851 8.841 1.00 67.56 94 PRO A N 1
ATOM 635 C CA . PRO A 1 94 ? 1.244 50.767 9.820 1.00 67.56 94 PRO A CA 1
ATOM 636 C C . PRO A 1 94 ? 0.013 50.472 10.723 1.00 67.56 94 PRO A C 1
ATOM 638 O O . PRO A 1 94 ? -0.964 51.219 10.607 1.00 67.56 94 PRO A O 1
ATOM 641 N N . PRO A 1 95 ? 0.013 49.492 11.671 1.00 63.22 95 PRO A N 1
ATOM 642 C CA . PRO A 1 95 ? 1.078 48.582 12.160 1.00 63.22 95 PRO A CA 1
ATOM 643 C C . PRO A 1 95 ? 0.775 47.083 11.811 1.00 63.22 95 PRO A C 1
ATOM 645 O O . PRO A 1 95 ? 0.050 46.862 10.851 1.00 63.22 95 PRO A O 1
ATOM 648 N N . ALA A 1 96 ? 1.277 45.988 12.423 1.00 52.50 96 ALA A N 1
ATOM 649 C CA . ALA A 1 96 ? 1.952 45.743 13.714 1.00 52.50 96 ALA A CA 1
ATOM 650 C C . ALA A 1 96 ? 2.848 44.462 13.739 1.00 52.50 96 ALA A C 1
ATOM 652 O O . ALA A 1 96 ? 3.334 44.017 12.706 1.00 52.50 96 ALA A O 1
ATOM 653 N N . ALA A 1 97 ? 3.102 43.916 14.941 1.00 53.31 97 ALA A N 1
ATOM 654 C CA . ALA A 1 97 ? 3.961 42.758 15.265 1.00 53.31 97 ALA A CA 1
ATOM 655 C C . ALA A 1 97 ? 3.228 41.387 15.128 1.00 53.31 97 ALA A C 1
ATOM 657 O O . ALA A 1 97 ? 2.002 41.370 15.075 1.00 53.31 97 ALA A O 1
ATOM 658 N N . ALA A 1 98 ? 3.862 40.201 15.113 1.00 55.62 98 ALA A N 1
ATOM 659 C CA . ALA A 1 98 ? 5.166 39.798 15.675 1.00 55.62 98 ALA A CA 1
ATOM 660 C C . ALA A 1 98 ? 5.885 38.676 14.838 1.00 55.62 98 ALA A C 1
ATOM 662 O O . ALA A 1 98 ? 5.817 38.765 13.616 1.00 55.62 98 ALA A O 1
ATOM 663 N N . PRO A 1 99 ? 6.716 37.744 15.374 1.00 55.41 99 PRO A N 1
ATOM 664 C CA . PRO A 1 99 ? 8.137 37.703 15.015 1.00 55.41 99 PRO A CA 1
ATOM 665 C C . PRO A 1 99 ? 8.614 36.506 14.159 1.00 55.41 99 PRO A C 1
ATOM 667 O O . PRO A 1 99 ? 8.154 35.381 14.310 1.00 55.41 99 PRO A O 1
ATOM 670 N N . GLN A 1 100 ? 9.627 36.797 13.334 1.00 51.25 100 GLN A N 1
ATOM 671 C CA . GLN A 1 100 ? 10.779 35.977 12.902 1.00 51.25 100 GLN A CA 1
ATOM 672 C C . GLN A 1 100 ? 10.725 34.435 12.994 1.00 51.25 100 GLN A C 1
ATOM 674 O O . GLN A 1 100 ? 10.705 33.872 14.087 1.00 51.25 100 GLN A O 1
ATOM 679 N N . SER A 1 101 ? 11.012 33.770 11.864 1.00 50.69 101 SER A N 1
ATOM 680 C CA . SER A 1 101 ? 12.190 32.878 11.733 1.00 50.69 101 SER A CA 1
ATOM 681 C C . SER A 1 101 ? 12.434 32.477 10.273 1.00 50.69 101 SER A C 1
ATOM 683 O O . SER A 1 101 ? 11.951 31.449 9.807 1.00 50.69 101 SER A O 1
ATOM 685 N N . ASP A 1 102 ? 13.230 33.275 9.559 1.00 40.78 102 ASP A N 1
ATOM 686 C CA . ASP A 1 102 ? 13.845 32.847 8.300 1.00 40.78 102 ASP A CA 1
ATOM 687 C C . ASP A 1 102 ? 14.939 31.815 8.603 1.00 40.78 102 ASP A C 1
ATOM 689 O O . ASP A 1 102 ? 15.981 32.138 9.173 1.00 40.78 102 ASP A O 1
ATOM 693 N N . SER A 1 103 ? 14.718 30.564 8.205 1.00 52.53 103 SER A N 1
ATOM 694 C CA . SER A 1 103 ? 15.793 29.587 8.017 1.00 52.53 103 SER A CA 1
ATOM 695 C C . SER A 1 103 ? 15.946 29.296 6.536 1.00 52.53 103 SER A C 1
ATOM 697 O O . SER A 1 103 ? 15.371 28.352 5.997 1.00 52.53 103 SER A O 1
ATOM 699 N N . ALA A 1 104 ? 16.760 30.125 5.886 1.00 48.53 104 ALA A N 1
ATOM 700 C CA . ALA A 1 104 ? 17.327 29.805 4.590 1.00 48.53 104 ALA A CA 1
ATOM 701 C C . ALA A 1 104 ? 18.231 28.568 4.736 1.00 48.53 104 ALA A C 1
ATOM 703 O O . ALA A 1 104 ? 19.351 28.663 5.238 1.00 48.53 104 ALA A O 1
ATOM 704 N N . VAL A 1 105 ? 17.745 27.407 4.296 1.00 52.03 105 VAL A N 1
ATOM 705 C CA . VAL A 1 105 ? 18.578 26.215 4.099 1.00 52.03 105 VAL A CA 1
ATOM 706 C C . VAL A 1 105 ? 19.031 26.193 2.644 1.00 52.03 105 VAL A C 1
ATOM 708 O O . VAL A 1 105 ? 18.231 26.366 1.726 1.00 52.03 105 VAL A O 1
ATOM 711 N N . GLN A 1 106 ? 20.335 26.025 2.447 1.00 46.56 106 GLN A N 1
ATOM 712 C CA . GLN A 1 106 ? 20.976 26.035 1.136 1.00 46.56 106 GLN A CA 1
ATOM 713 C C . GLN A 1 106 ? 20.431 24.922 0.234 1.00 46.56 106 GLN A C 1
ATOM 715 O O . GLN A 1 106 ? 20.431 23.750 0.605 1.00 46.56 106 GLN A O 1
ATOM 720 N N . SER A 1 107 ? 20.064 25.284 -0.995 1.00 46.75 107 SER A N 1
ATOM 721 C CA . SER A 1 107 ? 19.865 24.328 -2.085 1.00 46.75 107 SER A CA 1
ATOM 722 C C . SER A 1 107 ? 21.222 23.860 -2.618 1.00 46.75 107 SER A C 1
ATOM 724 O O . SER A 1 107 ? 21.680 24.325 -3.661 1.00 46.75 107 SER A O 1
ATOM 726 N N . GLU A 1 108 ? 21.880 22.955 -1.895 1.00 49.28 108 GLU A N 1
ATOM 727 C CA . GLU A 1 108 ? 23.033 22.217 -2.416 1.00 49.28 108 GLU A CA 1
ATOM 728 C C . GLU A 1 108 ? 22.530 20.998 -3.219 1.00 49.28 108 GLU A C 1
ATOM 730 O O . GLU A 1 108 ? 21.756 20.198 -2.686 1.00 49.28 108 GLU A O 1
ATOM 735 N N . PRO A 1 109 ? 22.891 20.846 -4.508 1.00 55.91 109 PRO A N 1
ATOM 736 C CA . PRO A 1 109 ? 22.449 19.706 -5.303 1.00 55.91 109 PRO A CA 1
ATOM 737 C C . PRO A 1 109 ? 23.182 18.432 -4.845 1.00 55.91 109 PRO A C 1
ATOM 739 O O . PRO A 1 109 ? 24.415 18.409 -4.875 1.00 55.91 109 PRO A O 1
ATOM 742 N N . PRO A 1 110 ? 22.474 17.353 -4.456 1.00 56.78 110 PRO A N 1
ATOM 743 C CA . PRO A 1 110 ? 23.132 16.128 -4.024 1.00 56.78 110 PRO A CA 1
ATOM 744 C C . PRO A 1 110 ? 23.914 15.491 -5.188 1.00 56.78 110 PRO A C 1
ATOM 746 O O . PRO A 1 110 ? 23.394 15.401 -6.306 1.00 56.78 110 PRO A O 1
ATOM 749 N N . PRO A 1 111 ? 25.156 15.028 -4.959 1.00 53.72 111 PRO A N 1
ATOM 750 C CA . PRO A 1 111 ? 25.935 14.357 -5.987 1.00 53.72 111 PRO A CA 1
ATOM 751 C C . PRO A 1 111 ? 25.329 12.989 -6.320 1.00 53.72 111 PRO A C 1
ATOM 753 O O . PRO A 1 111 ? 24.960 12.237 -5.424 1.00 53.72 111 PRO A O 1
ATOM 756 N N . ALA A 1 112 ? 25.277 12.701 -7.624 1.00 50.38 112 ALA A N 1
ATOM 757 C CA . ALA A 1 112 ? 25.003 11.418 -8.277 1.00 50.38 112 ALA A CA 1
ATOM 758 C C . ALA A 1 112 ? 24.498 10.270 -7.377 1.00 50.38 112 ALA A C 1
ATOM 760 O O . ALA A 1 112 ? 25.280 9.625 -6.676 1.00 50.38 112 ALA A O 1
ATOM 761 N N . GLU A 1 113 ? 23.210 9.937 -7.512 1.00 45.03 113 GLU A N 1
ATOM 762 C CA . GLU A 1 113 ? 22.621 8.708 -6.976 1.00 45.03 113 GLU A CA 1
ATOM 763 C C . GLU A 1 113 ? 23.379 7.466 -7.480 1.00 45.03 113 GLU A C 1
ATOM 765 O O . GLU A 1 113 ? 23.074 6.890 -8.528 1.00 45.03 113 GLU A O 1
ATOM 770 N N . ALA A 1 114 ? 24.342 6.993 -6.688 1.00 53.28 114 ALA A N 1
ATOM 771 C CA . ALA A 1 114 ? 24.656 5.576 -6.671 1.00 53.28 114 ALA A CA 1
ATOM 772 C C . ALA A 1 114 ? 23.356 4.856 -6.275 1.00 53.28 114 ALA A C 1
ATOM 774 O O . ALA A 1 114 ? 22.794 5.187 -5.226 1.00 53.28 114 ALA A O 1
ATOM 775 N N . PRO A 1 115 ? 22.837 3.913 -7.085 1.00 55.91 115 PRO A N 1
ATOM 776 C CA . PRO A 1 115 ? 21.562 3.283 -6.791 1.00 55.91 115 PRO A CA 1
ATOM 777 C C . PRO A 1 115 ? 21.676 2.538 -5.465 1.00 55.91 115 PRO A C 1
ATOM 779 O O . PRO A 1 115 ? 22.350 1.508 -5.375 1.00 55.91 115 PRO A O 1
ATOM 782 N N . LEU A 1 116 ? 21.004 3.069 -4.438 1.00 46.62 116 LEU A N 1
ATOM 783 C CA . LEU A 1 116 ? 20.812 2.383 -3.168 1.00 46.62 116 LEU A CA 1
ATOM 784 C C . LEU A 1 116 ? 20.325 0.964 -3.481 1.00 46.62 116 LEU A C 1
ATOM 786 O O . LEU A 1 116 ? 19.346 0.820 -4.226 1.00 46.62 116 LEU A O 1
ATOM 790 N N . PRO A 1 117 ? 20.974 -0.089 -2.952 1.00 50.12 117 PRO A N 1
ATOM 791 C CA . PRO A 1 117 ? 20.514 -1.449 -3.152 1.00 50.12 117 PRO A CA 1
ATOM 792 C C . PRO A 1 117 ? 19.219 -1.641 -2.361 1.00 50.12 117 PRO A C 1
ATOM 794 O O . PRO A 1 117 ? 19.219 -2.154 -1.242 1.00 50.12 117 PRO A O 1
ATOM 797 N N . LEU A 1 118 ? 18.096 -1.238 -2.966 1.00 50.03 118 LEU A N 1
ATOM 798 C CA . LEU A 1 118 ? 16.769 -1.679 -2.565 1.00 50.03 118 LEU A CA 1
ATOM 799 C C . LEU A 1 118 ? 16.846 -3.204 -2.431 1.00 50.03 118 LEU A C 1
ATOM 801 O O . LEU A 1 118 ? 17.249 -3.856 -3.404 1.00 50.03 118 LEU A O 1
ATOM 805 N N . PRO A 1 119 ? 16.511 -3.788 -1.266 1.00 49.53 119 PRO A N 1
ATOM 806 C CA . PRO A 1 119 ? 16.598 -5.225 -1.082 1.00 49.53 119 PRO A CA 1
ATOM 807 C C . PRO A 1 119 ? 15.686 -5.896 -2.109 1.00 49.53 119 PRO A C 1
ATOM 809 O O . PRO A 1 119 ? 14.460 -5.850 -2.001 1.00 49.53 119 PRO A O 1
ATOM 812 N N . GLN A 1 120 ? 16.301 -6.483 -3.139 1.00 45.47 120 GLN A N 1
ATOM 813 C CA . GLN A 1 120 ? 15.596 -7.163 -4.215 1.00 45.47 120 GLN A CA 1
ATOM 814 C C . GLN A 1 120 ? 14.965 -8.429 -3.643 1.00 45.47 120 GLN A C 1
ATOM 816 O O . GLN A 1 120 ? 15.580 -9.497 -3.625 1.00 45.47 120 GLN A O 1
ATOM 821 N N . VAL A 1 121 ? 13.724 -8.304 -3.172 1.00 48.25 121 VAL A N 1
ATOM 822 C CA . VAL A 1 121 ? 12.882 -9.443 -2.815 1.00 48.25 121 VAL A CA 1
ATOM 823 C C . VAL A 1 121 ? 12.648 -10.237 -4.097 1.00 48.25 121 VAL A C 1
ATOM 825 O O . VAL A 1 121 ? 11.818 -9.880 -4.933 1.00 48.25 121 VAL A O 1
ATOM 828 N N . ARG A 1 122 ? 13.448 -11.289 -4.288 1.00 39.53 122 ARG A N 1
ATOM 829 C CA . ARG A 1 122 ? 13.305 -12.218 -5.408 1.00 39.53 122 ARG A CA 1
ATOM 830 C C . ARG A 1 122 ? 11.980 -12.970 -5.235 1.00 39.53 122 ARG A C 1
ATOM 832 O O . ARG A 1 122 ? 11.832 -13.655 -4.223 1.00 39.53 122 ARG A O 1
ATOM 839 N N . PRO A 1 123 ? 11.030 -12.879 -6.183 1.00 41.09 123 PRO A N 1
ATOM 840 C CA . PRO A 1 123 ? 9.833 -13.707 -6.132 1.00 41.09 123 PRO A CA 1
ATOM 841 C C . PRO A 1 123 ? 10.238 -15.178 -6.305 1.00 41.09 123 PRO A C 1
ATOM 843 O O . PRO A 1 123 ? 11.032 -15.501 -7.189 1.00 41.09 123 PRO A O 1
ATOM 84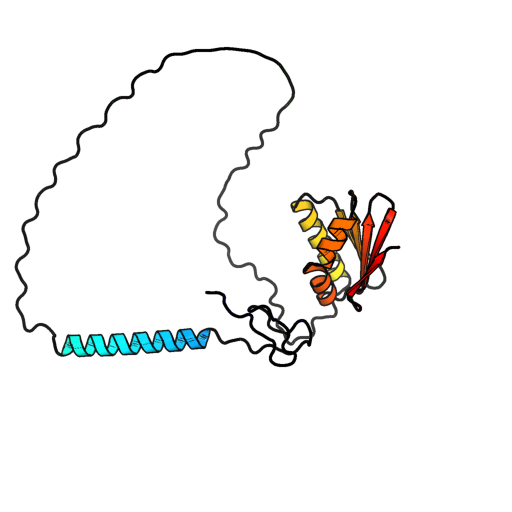6 N N . GLY A 1 124 ? 9.716 -16.055 -5.447 1.00 43.94 124 GLY A N 1
ATOM 847 C CA . GLY A 1 124 ? 9.995 -17.498 -5.467 1.00 43.94 124 GLY A CA 1
ATOM 848 C C . GLY A 1 124 ? 10.686 -18.040 -4.213 1.00 43.94 124 GLY A C 1
ATOM 849 O O . GLY A 1 124 ? 10.562 -19.228 -3.930 1.00 43.94 124 GLY A O 1
ATOM 850 N N . THR A 1 125 ? 11.336 -17.195 -3.408 1.00 38.94 125 THR A N 1
ATOM 851 C CA . THR A 1 125 ? 11.680 -17.570 -2.030 1.00 38.94 125 THR A CA 1
ATOM 852 C C . THR A 1 125 ? 10.498 -17.211 -1.141 1.00 38.94 125 THR A C 1
ATOM 854 O O . THR A 1 125 ? 10.105 -16.045 -1.097 1.00 38.94 125 THR A O 1
ATOM 857 N N . ALA A 1 126 ? 9.953 -18.174 -0.393 1.00 42.62 126 ALA A N 1
ATOM 858 C CA . ALA A 1 126 ? 9.157 -17.835 0.780 1.00 42.62 126 ALA A CA 1
ATOM 859 C C . ALA A 1 126 ? 10.066 -17.011 1.702 1.00 42.62 126 ALA A C 1
ATOM 861 O O . ALA A 1 126 ? 11.051 -17.531 2.228 1.00 42.62 126 ALA A O 1
ATOM 862 N N . GLY A 1 127 ? 9.804 -15.704 1.803 1.00 44.34 127 GLY A N 1
ATOM 863 C CA . GLY A 1 127 ? 10.578 -14.837 2.684 1.00 44.34 127 GLY A CA 1
ATOM 864 C C . GLY A 1 127 ? 10.515 -15.387 4.111 1.00 44.34 127 GLY A C 1
ATOM 865 O O . GLY A 1 127 ? 9.473 -15.944 4.475 1.00 44.34 127 GLY A O 1
ATOM 866 N N . PRO A 1 128 ? 11.589 -15.257 4.917 1.00 49.31 128 PRO A N 1
ATOM 867 C CA . PRO A 1 128 ? 11.520 -15.637 6.324 1.00 49.31 128 PRO A CA 1
ATOM 868 C C . PRO A 1 128 ? 10.275 -14.983 6.940 1.00 49.31 128 PRO A C 1
ATOM 870 O O . PRO A 1 128 ? 10.002 -13.816 6.624 1.00 49.31 128 PRO A O 1
ATOM 873 N N . PRO A 1 129 ? 9.473 -15.736 7.720 1.00 54.66 129 PRO A N 1
ATOM 874 C CA . PRO A 1 129 ? 8.180 -15.270 8.204 1.00 54.66 129 PRO A CA 1
ATOM 875 C C . PRO A 1 129 ? 8.407 -13.946 8.913 1.00 54.66 129 PRO A C 1
ATOM 877 O O . PRO A 1 129 ? 9.128 -13.928 9.900 1.00 54.66 129 PRO A O 1
ATOM 880 N N . ALA A 1 130 ? 7.859 -12.852 8.365 1.00 61.50 130 ALA A N 1
ATOM 881 C CA . ALA A 1 130 ? 8.313 -11.502 8.694 1.00 61.50 130 ALA A CA 1
ATOM 882 C C . ALA A 1 130 ? 8.452 -11.344 10.212 1.00 61.50 130 ALA A C 1
ATOM 884 O O . ALA A 1 130 ? 7.453 -11.425 10.930 1.00 61.50 130 ALA A O 1
ATOM 885 N N . ASP A 1 131 ? 9.681 -11.213 10.707 1.00 80.25 131 ASP A N 1
ATOM 886 C CA . ASP A 1 131 ? 9.912 -11.311 12.143 1.00 80.25 131 ASP A CA 1
ATOM 887 C C . ASP A 1 131 ? 9.214 -10.161 12.875 1.00 80.25 131 ASP A C 1
ATOM 889 O O . ASP A 1 131 ? 8.986 -9.084 12.312 1.00 80.25 131 ASP A O 1
ATOM 893 N N . ALA A 1 132 ? 8.892 -10.351 14.157 1.00 86.00 132 ALA A N 1
ATOM 894 C CA . ALA A 1 132 ? 8.238 -9.307 14.952 1.00 86.00 132 ALA A CA 1
ATOM 895 C C . ALA A 1 132 ? 9.035 -7.981 14.945 1.00 86.00 132 ALA A C 1
ATOM 897 O O . ALA A 1 132 ? 8.445 -6.904 14.998 1.00 86.00 132 ALA A O 1
ATOM 898 N N . ALA A 1 133 ? 10.365 -8.052 14.804 1.00 87.50 133 ALA A N 1
ATOM 899 C CA . ALA A 1 133 ? 11.233 -6.896 14.582 1.00 87.50 133 ALA A CA 1
ATOM 900 C C . ALA A 1 133 ? 10.969 -6.195 13.233 1.00 87.50 133 ALA A C 1
ATOM 902 O O . ALA A 1 133 ? 10.791 -4.981 13.206 1.00 87.50 133 ALA A O 1
ATOM 903 N N . ALA A 1 134 ? 10.859 -6.942 12.129 1.00 88.75 134 ALA A N 1
ATOM 904 C CA . ALA A 1 134 ? 10.570 -6.384 10.805 1.00 88.75 134 ALA A CA 1
ATOM 905 C C . ALA A 1 134 ? 9.166 -5.754 10.724 1.00 88.75 134 ALA A C 1
ATOM 907 O O . ALA A 1 134 ? 8.986 -4.741 10.047 1.00 88.75 134 ALA A O 1
ATOM 908 N N . ARG A 1 135 ? 8.175 -6.307 11.442 1.00 91.06 135 ARG A N 1
ATOM 909 C CA . ARG A 1 135 ? 6.845 -5.683 11.581 1.00 91.06 135 ARG A CA 1
ATOM 910 C C . ARG A 1 135 ? 6.893 -4.369 12.369 1.00 91.06 135 ARG A C 1
ATOM 912 O O . ARG A 1 135 ? 6.247 -3.405 11.964 1.00 91.06 135 ARG A O 1
ATOM 919 N N . ARG A 1 136 ? 7.685 -4.290 13.443 1.00 92.19 136 ARG A N 1
ATOM 920 C CA . ARG A 1 136 ? 7.888 -3.039 14.204 1.00 92.19 136 ARG A CA 1
ATOM 921 C C . ARG A 1 136 ? 8.617 -1.976 13.390 1.00 92.19 136 ARG A C 1
ATOM 923 O O . ARG A 1 136 ? 8.201 -0.824 13.424 1.00 92.19 136 ARG A O 1
ATOM 930 N N . GLU A 1 137 ? 9.638 -2.358 12.626 1.00 91.31 137 GLU A N 1
ATOM 931 C CA . GLU A 1 137 ? 10.354 -1.414 11.762 1.00 91.31 137 GLU A CA 1
ATOM 932 C C . GLU A 1 137 ? 9.461 -0.900 10.623 1.00 91.31 137 GLU A C 1
ATOM 934 O O . GLU A 1 137 ? 9.494 0.288 10.317 1.00 91.31 137 GLU A O 1
ATOM 939 N N . LEU A 1 138 ? 8.579 -1.742 10.062 1.00 91.25 138 LEU A N 1
ATOM 940 C CA . LEU A 1 138 ? 7.545 -1.272 9.134 1.00 91.25 138 LEU A CA 1
ATOM 941 C C . LEU A 1 138 ? 6.625 -0.240 9.801 1.00 91.25 138 LEU A C 1
ATOM 943 O O . LEU A 1 138 ? 6.414 0.820 9.229 1.00 91.25 138 LEU A O 1
ATOM 947 N N . ALA A 1 139 ? 6.105 -0.529 10.999 1.00 94.38 139 ALA A N 1
ATOM 948 C CA . ALA A 1 139 ? 5.227 0.391 11.724 1.00 94.38 139 ALA A CA 1
ATOM 949 C C . ALA A 1 139 ? 5.910 1.743 11.996 1.00 94.38 139 ALA A C 1
ATOM 951 O O . ALA A 1 139 ? 5.319 2.791 11.741 1.00 94.38 139 ALA A O 1
ATOM 952 N N . ARG A 1 140 ? 7.180 1.718 12.419 1.00 95.06 140 ARG A N 1
ATOM 953 C CA . ARG A 1 140 ? 8.009 2.915 12.601 1.00 95.06 140 ARG A CA 1
ATOM 954 C C . ARG A 1 140 ? 8.186 3.692 11.296 1.00 95.06 140 ARG A C 1
ATOM 956 O O . ARG A 1 140 ? 7.856 4.869 11.248 1.00 95.06 140 ARG A O 1
ATOM 963 N N . MET A 1 141 ? 8.638 3.034 10.228 1.00 93.38 141 MET A N 1
ATOM 964 C CA . MET A 1 141 ? 8.826 3.664 8.918 1.00 93.38 141 MET A CA 1
ATOM 965 C C . MET A 1 141 ? 7.511 4.254 8.384 1.00 93.38 141 MET A C 1
ATOM 967 O O . MET A 1 141 ? 7.513 5.328 7.785 1.00 93.38 141 MET A O 1
ATOM 971 N N . THR A 1 142 ? 6.377 3.587 8.615 1.00 93.56 142 THR A N 1
ATOM 972 C CA . THR A 1 142 ? 5.041 4.109 8.301 1.00 93.56 142 THR A CA 1
ATOM 973 C C . THR A 1 142 ? 4.726 5.370 9.110 1.00 93.56 142 THR A C 1
ATOM 975 O O . THR A 1 142 ? 4.277 6.350 8.519 1.00 93.56 142 THR A O 1
ATOM 978 N N . GLN A 1 143 ? 5.002 5.384 10.420 1.00 94.38 143 GLN A N 1
ATOM 979 C CA . GLN A 1 143 ? 4.851 6.577 11.259 1.00 94.38 143 GLN A CA 1
ATOM 980 C C . GLN A 1 143 ? 5.690 7.745 10.731 1.00 94.38 143 GLN A C 1
ATOM 982 O O . GLN A 1 143 ? 5.163 8.834 10.521 1.00 94.38 143 GLN A O 1
ATOM 987 N N . ASP A 1 144 ? 6.975 7.502 10.469 1.00 93.38 144 ASP A N 1
ATOM 988 C CA . ASP A 1 144 ? 7.919 8.527 10.021 1.00 93.38 144 ASP A CA 1
ATOM 989 C C . ASP A 1 144 ? 7.482 9.130 8.672 1.00 93.38 144 ASP A C 1
ATOM 991 O O . ASP A 1 144 ? 7.531 10.347 8.495 1.00 93.38 144 ASP A O 1
ATOM 995 N N . ASN A 1 145 ? 6.955 8.311 7.750 1.00 91.31 145 ASN A N 1
ATOM 996 C CA . ASN A 1 145 ? 6.363 8.796 6.498 1.00 91.31 145 ASN A CA 1
ATOM 997 C C . ASN A 1 145 ? 5.114 9.663 6.735 1.00 91.31 145 ASN A C 1
ATOM 999 O O . ASN A 1 145 ? 4.973 10.703 6.091 1.00 91.31 145 ASN A O 1
ATOM 1003 N N . PHE A 1 146 ? 4.204 9.278 7.636 1.00 88.94 146 PHE A N 1
ATOM 1004 C CA . PHE A 1 146 ? 3.023 10.099 7.931 1.00 88.94 146 PHE A CA 1
ATOM 1005 C C . PHE A 1 146 ? 3.405 11.444 8.565 1.00 88.94 146 PHE A C 1
ATOM 1007 O O . PHE A 1 146 ? 2.944 12.486 8.094 1.00 88.94 146 PHE A O 1
ATOM 1014 N N . VAL A 1 147 ? 4.3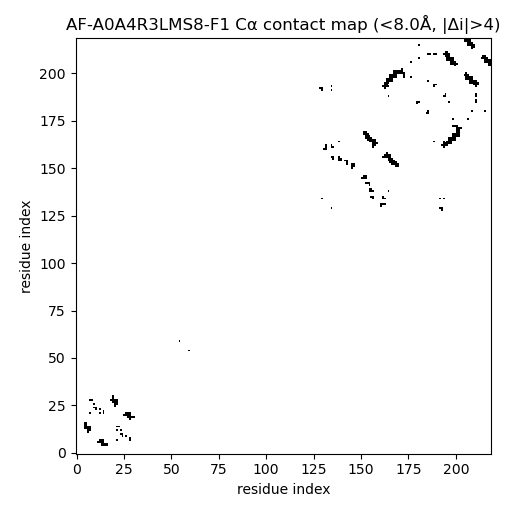27 11.443 9.532 1.00 89.12 147 VAL A N 1
ATOM 1015 C CA . VAL A 1 147 ? 4.836 12.664 10.176 1.00 89.12 147 VAL A CA 1
ATOM 1016 C C . VAL A 1 147 ? 5.526 13.587 9.162 1.00 89.12 147 VAL A C 1
ATOM 1018 O O . VAL A 1 147 ? 5.273 14.790 9.168 1.00 89.12 147 VAL A O 1
ATOM 1021 N N . GLN A 1 148 ? 6.321 13.047 8.229 1.00 90.62 148 GLN A N 1
ATOM 1022 C CA . GLN A 1 148 ? 6.926 13.829 7.134 1.00 90.62 148 GLN A CA 1
ATOM 1023 C C . GLN A 1 148 ? 5.892 14.480 6.200 1.00 90.62 148 GLN A C 1
ATOM 1025 O O . GLN A 1 148 ? 6.163 15.533 5.630 1.00 90.62 148 GLN A O 1
ATOM 1030 N N . ASN A 1 149 ? 4.701 13.890 6.065 1.00 87.44 149 ASN A N 1
ATOM 1031 C CA . ASN A 1 149 ? 3.581 14.456 5.305 1.00 87.44 149 ASN A CA 1
ATOM 1032 C C . ASN A 1 149 ? 2.674 15.369 6.164 1.00 87.44 149 ASN A C 1
ATOM 1034 O O . ASN A 1 149 ? 1.579 15.726 5.734 1.00 87.44 149 ASN A O 1
ATOM 1038 N N . GLY A 1 150 ? 3.102 15.747 7.376 1.00 86.94 150 GLY A N 1
ATOM 1039 C CA . GLY A 1 150 ? 2.348 16.623 8.282 1.00 86.94 150 GLY A CA 1
ATOM 1040 C C . GLY A 1 150 ? 1.167 15.949 8.991 1.00 86.94 150 GLY A C 1
ATOM 1041 O O . GLY A 1 150 ? 0.355 16.636 9.607 1.00 86.94 150 GLY A O 1
ATOM 1042 N N . LEU A 1 151 ? 1.057 14.619 8.918 1.00 87.19 151 LEU A N 1
ATOM 1043 C CA . LEU A 1 151 ? 0.023 13.846 9.600 1.00 87.19 151 LEU A CA 1
ATOM 1044 C C . LEU A 1 151 ? 0.559 13.349 10.946 1.00 87.19 151 LEU A C 1
ATOM 1046 O O . LEU A 1 151 ? 1.258 12.339 11.017 1.00 87.19 151 LEU A O 1
ATOM 1050 N N . ASP A 1 152 ? 0.204 14.053 12.019 1.00 86.25 152 ASP A N 1
ATOM 1051 C CA . ASP A 1 152 ? 0.502 13.623 13.384 1.00 86.25 152 ASP A CA 1
ATOM 1052 C C . ASP A 1 152 ? -0.361 12.406 13.763 1.00 86.25 152 ASP A C 1
ATOM 1054 O O . ASP A 1 152 ? -1.565 12.492 14.016 1.00 86.25 152 ASP A O 1
ATOM 1058 N N . MET A 1 153 ? 0.261 11.230 13.739 1.00 91.50 153 MET A N 1
ATOM 1059 C CA . MET A 1 153 ? -0.335 9.973 14.175 1.00 91.50 153 MET A CA 1
ATOM 1060 C C . MET A 1 153 ? 0.747 9.032 14.703 1.00 91.50 153 MET A C 1
ATOM 1062 O O . MET A 1 153 ? 1.907 9.095 14.292 1.00 91.50 153 MET A O 1
ATOM 1066 N N . LYS A 1 154 ? 0.364 8.127 15.603 1.00 95.06 154 LYS A N 1
ATOM 1067 C CA . LYS A 1 154 ? 1.257 7.105 16.163 1.00 95.06 154 LYS A CA 1
ATOM 1068 C C . LYS A 1 154 ? 0.959 5.762 15.522 1.00 95.06 154 LYS A C 1
ATOM 1070 O O . LYS A 1 154 ? -0.194 5.338 15.516 1.00 95.06 154 LYS A O 1
ATOM 1075 N N . VAL A 1 155 ? 1.989 5.088 15.017 1.00 96.19 155 VAL A N 1
ATOM 1076 C CA . VAL A 1 155 ? 1.860 3.790 14.340 1.00 96.19 155 VAL A CA 1
ATOM 1077 C C . VAL A 1 155 ? 2.754 2.772 15.039 1.00 96.19 155 VAL A C 1
ATOM 1079 O O . VAL A 1 155 ? 3.951 2.990 15.214 1.00 96.19 155 VAL A O 1
ATOM 1082 N N . SER A 1 156 ? 2.175 1.656 15.479 1.00 96.06 156 SER A N 1
ATOM 1083 C CA . SER A 1 156 ? 2.880 0.643 16.273 1.00 96.06 156 SER A CA 1
ATOM 1084 C C . SER A 1 156 ? 2.405 -0.775 15.953 1.00 96.06 156 SER A C 1
ATOM 1086 O O . SER A 1 156 ? 1.257 -0.981 15.576 1.00 96.06 156 SER A O 1
ATOM 1088 N N . ALA A 1 157 ? 3.282 -1.771 16.105 1.00 95.75 157 ALA A N 1
ATOM 1089 C CA . ALA A 1 157 ? 2.953 -3.173 15.843 1.00 95.75 157 ALA A CA 1
ATOM 1090 C C . ALA A 1 157 ? 2.709 -3.939 17.160 1.00 95.75 157 ALA A C 1
ATOM 1092 O O . ALA A 1 157 ? 3.653 -4.290 17.879 1.00 95.75 157 ALA A O 1
ATOM 1093 N N . THR A 1 158 ? 1.440 -4.191 17.475 1.00 92.69 158 THR A N 1
ATOM 1094 C CA . THR A 1 158 ? 0.934 -4.715 18.753 1.00 92.69 158 THR A CA 1
ATOM 1095 C C . THR A 1 158 ? 0.436 -6.166 18.639 1.00 92.69 158 THR A C 1
ATOM 1097 O O . THR A 1 158 ? 0.473 -6.786 17.572 1.00 92.69 158 THR A O 1
ATOM 1100 N N . GLY A 1 159 ? 0.001 -6.742 19.765 1.00 88.31 159 GLY A N 1
ATOM 1101 C CA . GLY A 1 159 ? -0.519 -8.111 19.831 1.00 88.31 159 GLY A CA 1
ATOM 1102 C C . GLY A 1 159 ? 0.559 -9.209 19.766 1.00 88.31 159 GLY A C 1
ATOM 1103 O O . GLY A 1 159 ? 1.760 -8.912 19.725 1.00 88.31 159 GLY A O 1
ATOM 1104 N N . PRO A 1 160 ? 0.150 -10.493 19.773 1.00 84.06 160 PRO A N 1
ATOM 1105 C CA . PRO A 1 160 ? 1.071 -11.620 19.639 1.00 84.06 160 PRO A CA 1
ATOM 1106 C C . PRO A 1 160 ? 1.847 -11.533 18.317 1.00 84.06 160 PRO A C 1
ATOM 1108 O O . PRO A 1 160 ? 1.305 -11.158 17.276 1.00 84.06 160 PRO A O 1
ATOM 1111 N N . ASP A 1 161 ? 3.146 -11.826 18.380 1.00 86.44 161 ASP A N 1
ATOM 1112 C CA . ASP A 1 161 ? 4.124 -11.668 17.292 1.00 86.44 161 ASP A CA 1
ATOM 1113 C C . ASP A 1 161 ? 4.166 -10.269 16.634 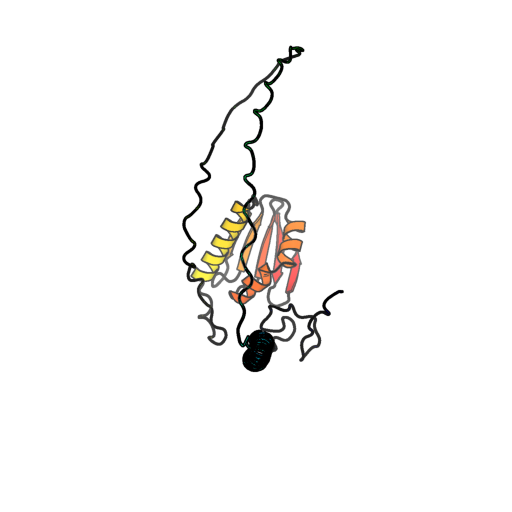1.00 86.44 161 ASP A C 1
ATOM 1115 O O . ASP A 1 161 ? 4.716 -10.122 15.537 1.00 86.44 161 ASP A O 1
ATOM 1119 N N . SER A 1 162 ? 3.600 -9.232 17.265 1.00 91.88 162 SER A N 1
ATOM 1120 C CA . SER A 1 162 ? 3.400 -7.907 16.657 1.00 91.88 162 SER A CA 1
ATOM 1121 C C . SER A 1 162 ? 2.615 -7.965 15.327 1.00 91.88 162 SER A C 1
ATOM 1123 O O . SER A 1 162 ? 2.986 -7.290 14.369 1.00 91.88 162 SER A O 1
ATOM 1125 N N . LYS A 1 163 ? 1.584 -8.822 15.230 1.00 94.88 163 LYS A N 1
ATOM 1126 C CA . LYS A 1 163 ? 0.754 -9.033 14.018 1.00 94.88 163 LYS A CA 1
ATOM 1127 C C . LYS A 1 163 ? -0.407 -8.045 13.842 1.00 94.88 163 LYS A C 1
ATOM 1129 O O . LYS A 1 163 ? -1.011 -8.030 12.771 1.00 94.88 163 LYS A O 1
ATOM 1134 N N . VAL A 1 164 ? -0.714 -7.226 14.845 1.00 96.19 164 VAL A N 1
ATOM 1135 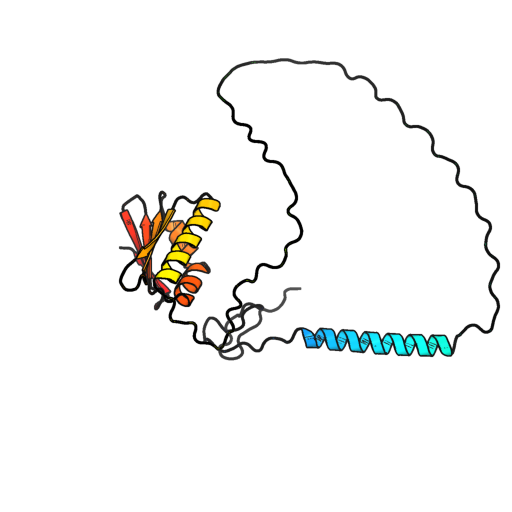C CA . VAL A 1 164 ? -1.729 -6.164 14.752 1.00 96.19 164 VAL A CA 1
ATOM 1136 C C . VAL A 1 164 ? -1.023 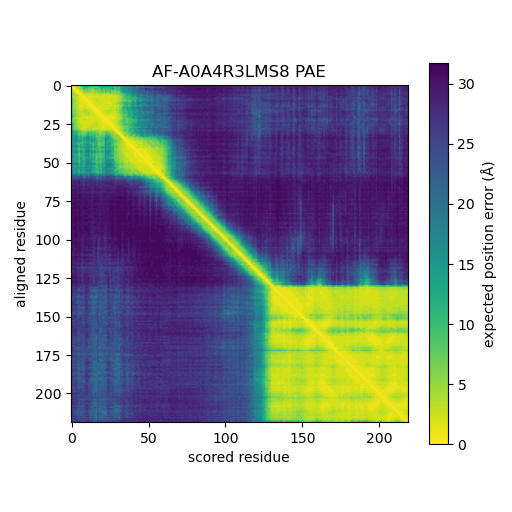-4.840 14.475 1.00 96.19 164 VAL A C 1
ATOM 1138 O O . VAL A 1 164 ? -0.056 -4.503 15.155 1.00 96.19 164 VAL A O 1
ATOM 1141 N N . MET A 1 165 ? -1.472 -4.087 13.474 1.00 96.50 165 MET A N 1
ATOM 1142 C CA . MET A 1 165 ? -0.997 -2.721 13.240 1.00 96.50 165 MET A CA 1
ATOM 1143 C C . MET A 1 165 ? -1.932 -1.754 13.966 1.00 96.50 165 MET A C 1
ATOM 1145 O O . MET A 1 165 ? -3.103 -1.692 13.628 1.00 96.50 165 MET A O 1
ATOM 1149 N N . SER A 1 166 ? -1.449 -0.996 14.945 1.00 96.75 166 SER A N 1
ATOM 1150 C CA . SER A 1 166 ? -2.245 0.010 15.653 1.00 96.75 166 SER A CA 1
ATOM 1151 C C . SER A 1 166 ? -1.882 1.413 15.174 1.00 96.75 166 SER A C 1
ATOM 1153 O O . SER A 1 166 ? -0.706 1.785 15.208 1.00 96.75 166 SER A O 1
ATOM 1155 N N . ILE A 1 167 ? -2.887 2.172 14.731 1.00 96.44 167 ILE A N 1
ATOM 1156 C CA . ILE A 1 167 ? -2.773 3.544 14.223 1.00 96.44 167 ILE A CA 1
ATOM 1157 C C . ILE A 1 167 ? -3.661 4.452 15.077 1.00 96.44 167 ILE A C 1
ATOM 1159 O O . ILE A 1 167 ? -4.885 4.319 15.069 1.00 96.44 167 ILE A O 1
ATOM 1163 N N . VAL A 1 168 ? -3.041 5.374 15.811 1.00 96.69 168 VAL A N 1
ATOM 1164 C CA . VAL A 1 168 ? -3.727 6.331 16.690 1.00 96.69 168 VAL A CA 1
ATOM 1165 C C . VAL A 1 168 ? -3.586 7.735 16.112 1.00 96.69 168 VAL A C 1
ATOM 1167 O O . VAL A 1 168 ? -2.470 8.242 15.992 1.00 96.69 168 VAL A O 1
ATOM 1170 N N . PHE A 1 169 ? -4.706 8.361 15.760 1.00 94.81 169 PHE A N 1
ATOM 1171 C CA . PHE A 1 169 ? -4.752 9.693 15.150 1.00 94.81 169 PHE A CA 1
ATOM 1172 C C . PHE A 1 169 ? -4.917 10.788 16.211 1.00 94.81 169 PHE A C 1
ATOM 1174 O O . PHE A 1 169 ? -5.637 10.596 17.190 1.00 94.81 169 PHE A O 1
ATOM 1181 N N . SER A 1 170 ? -4.323 11.967 15.993 1.00 93.56 170 SER A N 1
ATOM 1182 C CA . SER A 1 170 ? -4.610 13.167 16.803 1.00 93.56 170 SER A CA 1
ATOM 1183 C C . SER A 1 170 ? -5.791 14.002 16.279 1.00 93.56 170 SER A C 1
ATOM 1185 O O . SER A 1 170 ? -6.137 15.028 16.861 1.00 93.56 170 SER A O 1
ATOM 1187 N N . PHE A 1 171 ? -6.456 13.546 15.212 1.00 91.88 171 PHE A N 1
ATOM 1188 C CA . PHE A 1 171 ? -7.568 14.220 14.534 1.00 91.88 171 PHE A CA 1
ATOM 1189 C C . PHE A 1 171 ? -8.715 13.239 14.197 1.00 91.88 171 PHE A C 1
ATOM 1191 O O . PHE A 1 171 ? -8.492 12.026 14.211 1.00 91.88 171 PHE A O 1
ATOM 1198 N N . PRO A 1 172 ? -9.942 13.719 13.889 1.00 91.44 172 PRO A N 1
ATOM 1199 C CA . PRO A 1 172 ? -11.087 12.859 13.565 1.00 91.44 172 PRO A CA 1
ATOM 1200 C C . PRO A 1 172 ? -10.799 11.923 12.384 1.00 91.44 172 PRO A C 1
ATOM 1202 O O . PRO A 1 172 ? -10.613 12.364 11.248 1.00 91.44 172 PRO A O 1
ATOM 1205 N N . ALA A 1 173 ? -10.747 10.618 12.653 1.00 90.94 173 ALA A N 1
ATOM 1206 C CA . ALA A 1 173 ? -10.042 9.693 11.768 1.00 90.94 173 ALA A CA 1
ATOM 1207 C C . ALA A 1 173 ? -10.884 9.106 10.631 1.00 90.94 173 ALA A C 1
ATOM 1209 O O . ALA A 1 173 ? -10.304 8.582 9.686 1.00 90.94 173 ALA A O 1
ATOM 1210 N N . LYS A 1 174 ? -12.223 9.169 10.689 1.00 92.12 174 LYS A N 1
ATOM 1211 C CA . LYS A 1 174 ? -13.118 8.389 9.807 1.00 92.12 174 LYS A CA 1
ATOM 1212 C C . LYS A 1 174 ? -12.720 8.432 8.321 1.00 92.12 174 LYS A C 1
ATOM 1214 O O . LYS A 1 174 ? -12.497 7.387 7.717 1.00 92.12 174 LYS A O 1
ATOM 1219 N N . THR A 1 175 ? -12.555 9.627 7.752 1.00 91.50 175 THR A N 1
ATOM 1220 C CA . THR A 1 175 ? -12.157 9.801 6.343 1.00 91.50 175 THR A CA 1
ATOM 1221 C C . THR A 1 175 ? -10.751 9.260 6.064 1.00 91.50 175 THR A C 1
ATOM 1223 O O . THR A 1 175 ? -10.505 8.691 5.004 1.00 91.50 175 THR A O 1
ATOM 1226 N N . ALA A 1 176 ? -9.817 9.403 7.010 1.00 90.94 176 ALA A N 1
ATOM 1227 C CA . ALA A 1 176 ? -8.467 8.859 6.878 1.00 90.94 176 ALA A CA 1
ATOM 1228 C C . ALA A 1 176 ? -8.462 7.323 6.940 1.00 90.94 176 ALA A C 1
ATOM 1230 O O . ALA A 1 176 ? -7.756 6.698 6.156 1.00 90.94 176 ALA A O 1
ATOM 1231 N N . VAL A 1 177 ? -9.282 6.710 7.800 1.00 94.56 177 VAL A N 1
ATOM 1232 C CA . VAL A 1 177 ? -9.466 5.250 7.860 1.00 94.56 177 VAL A CA 1
ATOM 1233 C C . VAL A 1 177 ? -9.998 4.723 6.527 1.00 94.56 177 VAL A C 1
ATOM 1235 O O . VAL A 1 177 ? -9.400 3.811 5.961 1.00 94.56 177 VAL A O 1
ATOM 1238 N N . GLU A 1 178 ? -11.054 5.334 5.980 1.00 93.56 178 GLU A N 1
ATOM 1239 C CA . GLU A 1 178 ? -11.618 4.967 4.671 1.00 93.56 178 GLU A CA 1
ATOM 1240 C C . GLU A 1 178 ? -10.574 5.085 3.538 1.00 93.56 178 GLU A C 1
ATOM 1242 O O . GLU A 1 178 ? -10.438 4.168 2.723 1.00 93.56 178 GLU A O 1
ATOM 1247 N N . LEU A 1 179 ? -9.769 6.157 3.521 1.00 92.44 179 LEU A N 1
ATOM 1248 C CA . LEU A 1 179 ? -8.689 6.357 2.542 1.00 92.44 179 LEU A CA 1
ATOM 1249 C C . LEU A 1 179 ? -7.523 5.366 2.699 1.00 92.44 179 LEU A C 1
ATOM 1251 O O . LEU A 1 179 ? -6.991 4.881 1.700 1.00 92.44 179 LEU A O 1
ATOM 1255 N N . ILE A 1 180 ? -7.112 5.059 3.933 1.00 92.88 180 ILE A N 1
ATOM 1256 C CA . ILE A 1 180 ? -6.031 4.103 4.211 1.00 92.88 180 ILE A CA 1
ATOM 1257 C C . ILE A 1 180 ? -6.470 2.691 3.810 1.00 92.88 180 ILE A C 1
ATOM 1259 O O . ILE A 1 180 ? -5.704 1.983 3.155 1.00 92.88 180 ILE A O 1
ATOM 1263 N N . VAL A 1 181 ? -7.703 2.304 4.151 1.00 94.88 181 VAL A N 1
ATOM 1264 C CA . VAL A 1 181 ? -8.292 0.996 3.830 1.00 94.88 181 VAL A CA 1
ATOM 1265 C C . VAL A 1 181 ? -8.513 0.819 2.325 1.00 94.88 181 VAL A C 1
ATOM 1267 O O . VAL A 1 181 ? -8.159 -0.224 1.780 1.00 94.88 181 VAL A O 1
ATOM 1270 N N . GLY A 1 182 ? -9.022 1.840 1.628 1.00 92.19 182 GLY A N 1
ATOM 1271 C CA . GLY A 1 182 ? -9.148 1.821 0.163 1.00 92.19 182 GLY A CA 1
ATOM 1272 C C . GLY A 1 182 ? -7.810 1.912 -0.589 1.00 92.19 182 GLY A C 1
ATOM 1273 O O . GLY A 1 182 ? -7.767 1.731 -1.807 1.00 92.19 182 GLY A O 1
ATOM 1274 N N . GLY A 1 183 ? -6.717 2.213 0.117 1.00 92.44 183 GLY A N 1
ATOM 1275 C CA . GLY A 1 183 ? -5.383 2.399 -0.440 1.00 92.44 183 GLY A CA 1
ATOM 1276 C C . GLY A 1 183 ? -4.556 1.111 -0.588 1.00 92.44 183 GLY A C 1
ATOM 1277 O O . GLY A 1 183 ? -5.020 -0.006 -0.361 1.00 92.44 183 GLY A O 1
ATOM 1278 N N . PRO A 1 184 ? -3.264 1.237 -0.946 1.00 91.75 184 PRO A N 1
ATOM 1279 C CA . PRO A 1 184 ? -2.353 0.095 -1.041 1.00 91.75 184 PRO A CA 1
ATOM 1280 C C . PRO A 1 184 ? -1.885 -0.427 0.329 1.00 91.75 184 PRO A C 1
ATOM 1282 O O . PRO A 1 184 ? -1.257 -1.486 0.389 1.00 91.75 184 PRO A O 1
ATOM 1285 N N . PHE A 1 185 ? -2.139 0.305 1.419 1.00 92.94 185 PHE A N 1
ATOM 1286 C CA . PHE A 1 185 ? -1.555 0.039 2.734 1.00 92.94 185 PHE A CA 1
ATOM 1287 C C . PHE A 1 185 ? -1.938 -1.333 3.325 1.00 92.94 185 PHE A C 1
ATOM 1289 O O . PHE A 1 185 ? -1.019 -2.067 3.697 1.00 92.94 185 PHE A O 1
ATOM 1296 N N . PRO A 1 186 ? -3.210 -1.787 3.318 1.00 94.50 186 PRO A N 1
ATOM 1297 C CA . PRO A 1 186 ? -3.550 -3.092 3.884 1.00 94.50 186 PRO A CA 1
ATOM 1298 C C . PRO A 1 186 ? -2.907 -4.258 3.129 1.00 94.50 186 PRO A C 1
ATOM 1300 O O . PRO A 1 186 ? -2.531 -5.260 3.735 1.00 94.50 186 PRO A O 1
ATOM 1303 N N . ARG A 1 187 ? -2.667 -4.101 1.819 1.00 91.75 187 ARG A N 1
ATOM 1304 C CA . ARG A 1 187 ? -1.929 -5.083 1.007 1.00 91.75 187 ARG A CA 1
ATOM 1305 C C . ARG A 1 187 ? -0.451 -5.157 1.409 1.00 91.75 187 ARG A C 1
ATOM 1307 O O . ARG A 1 187 ? 0.117 -6.248 1.435 1.00 91.75 187 ARG A O 1
ATOM 1314 N N . GLN A 1 188 ? 0.165 -4.028 1.774 1.00 91.88 188 GLN A N 1
ATOM 1315 C CA . GLN A 1 188 ? 1.528 -4.002 2.323 1.00 91.88 188 GLN A CA 1
ATOM 1316 C C . GLN A 1 188 ? 1.585 -4.664 3.708 1.00 91.88 188 GLN A C 1
ATOM 1318 O O . GLN A 1 188 ? 2.495 -5.451 3.968 1.00 91.88 188 GLN A O 1
ATOM 1323 N N . CYS A 1 189 ? 0.590 -4.419 4.566 1.00 93.38 189 CYS A N 1
ATOM 1324 C CA . CYS A 1 189 ? 0.441 -5.110 5.848 1.00 93.38 189 CYS A CA 1
ATOM 1325 C C . CYS A 1 189 ? 0.272 -6.632 5.658 1.00 93.38 189 CYS A C 1
ATOM 1327 O O . CYS A 1 189 ? 1.001 -7.405 6.286 1.00 93.38 189 CYS A O 1
ATOM 1329 N N . ARG A 1 190 ? -0.583 -7.077 4.723 1.00 93.69 190 ARG A N 1
ATOM 1330 C CA . ARG A 1 190 ? -0.753 -8.499 4.358 1.00 93.69 190 ARG A CA 1
ATOM 1331 C C . ARG A 1 190 ? 0.571 -9.143 3.941 1.00 93.69 190 ARG A C 1
ATOM 1333 O O . ARG A 1 190 ? 0.955 -10.172 4.490 1.00 93.69 190 ARG A O 1
ATOM 1340 N N . ALA A 1 191 ? 1.319 -8.500 3.040 1.00 90.19 191 ALA A N 1
ATOM 1341 C CA . ALA A 1 191 ? 2.626 -8.977 2.572 1.00 90.19 191 ALA A CA 1
ATOM 1342 C C . ALA A 1 191 ? 3.704 -9.043 3.678 1.00 90.19 191 ALA A C 1
ATOM 1344 O O . ALA A 1 191 ? 4.745 -9.675 3.502 1.00 90.19 191 ALA A O 1
ATOM 1345 N N . ARG A 1 192 ? 3.468 -8.396 4.827 1.00 90.31 192 ARG A N 1
ATOM 1346 C CA . ARG A 1 192 ? 4.337 -8.402 6.016 1.00 90.31 192 ARG A CA 1
ATOM 1347 C C . ARG A 1 192 ? 3.762 -9.252 7.162 1.00 90.31 192 ARG A C 1
ATOM 1349 O O . ARG A 1 192 ? 4.278 -9.217 8.281 1.00 90.31 192 ARG A O 1
ATOM 1356 N N . GLY A 1 193 ? 2.725 -10.044 6.886 1.00 92.44 193 GLY A N 1
ATOM 1357 C CA . GLY A 1 193 ? 2.134 -10.992 7.831 1.00 92.44 193 GLY A CA 1
ATOM 1358 C C . GLY A 1 193 ? 1.365 -10.343 8.982 1.00 92.44 193 GLY A C 1
ATOM 1359 O O . GLY A 1 193 ? 1.285 -10.943 10.051 1.00 92.44 193 GLY A O 1
ATOM 1360 N N . PHE A 1 194 ? 0.843 -9.128 8.798 1.00 95.00 194 PHE A N 1
ATOM 1361 C CA . PHE A 1 194 ? -0.146 -8.562 9.716 1.00 95.00 194 PHE A CA 1
ATOM 1362 C C . PHE A 1 194 ? -1.520 -9.205 9.483 1.00 95.00 194 PHE A C 1
ATOM 1364 O O . PHE A 1 194 ? -1.861 -9.549 8.351 1.00 95.00 194 PHE A O 1
ATOM 1371 N N . THR A 1 195 ? -2.307 -9.340 10.550 1.00 96.25 195 THR A N 1
ATOM 1372 C CA . THR A 1 195 ? -3.652 -9.941 10.527 1.00 96.25 195 THR A CA 1
ATOM 1373 C C . THR A 1 195 ? -4.769 -8.905 10.609 1.00 96.25 195 THR A C 1
ATOM 1375 O O . THR A 1 195 ? -5.821 -9.100 10.011 1.00 96.25 195 THR A O 1
ATOM 1378 N N . SER A 1 196 ? -4.548 -7.791 11.309 1.00 96.88 196 SER A N 1
ATOM 1379 C CA . SER A 1 196 ? -5.514 -6.693 11.401 1.00 96.88 196 SER A CA 1
ATOM 1380 C C . SER A 1 196 ? -4.835 -5.329 11.523 1.00 96.88 196 SER A C 1
ATOM 1382 O O . SER A 1 196 ? -3.644 -5.234 11.848 1.00 96.88 196 SER A O 1
ATOM 1384 N N . ILE A 1 197 ? -5.609 -4.277 11.255 1.00 97.38 197 ILE A N 1
ATOM 1385 C CA . ILE A 1 197 ? -5.240 -2.879 11.483 1.00 97.38 197 ILE A CA 1
ATOM 1386 C C . ILE A 1 197 ? -6.285 -2.260 12.414 1.00 97.38 197 ILE A C 1
ATOM 1388 O O . ILE A 1 197 ? -7.451 -2.145 12.044 1.00 97.38 197 ILE A O 1
ATOM 1392 N N . ASP A 1 198 ? -5.863 -1.865 13.608 1.00 97.31 198 ASP A N 1
ATOM 1393 C CA . ASP A 1 198 ? -6.685 -1.222 14.628 1.00 97.31 198 ASP A CA 1
ATOM 1394 C C . ASP A 1 198 ? -6.461 0.297 14.557 1.00 97.31 198 ASP A C 1
ATOM 1396 O O . ASP A 1 198 ? -5.382 0.804 14.868 1.00 97.31 198 ASP A O 1
ATOM 1400 N N . PHE A 1 199 ? -7.492 1.023 14.144 1.00 97.00 199 PHE A N 1
ATOM 1401 C CA . PHE A 1 199 ? -7.528 2.477 14.037 1.00 97.00 199 PHE A CA 1
ATOM 1402 C C . PHE A 1 199 ? -8.233 3.070 15.259 1.00 97.00 199 PHE A C 1
ATOM 1404 O O . PHE A 1 199 ? -9.313 2.601 15.614 1.00 97.00 199 PHE A O 1
ATOM 1411 N N . VAL A 1 200 ? -7.665 4.106 15.880 1.00 96.44 200 VAL A N 1
ATOM 1412 C CA . VAL A 1 200 ? -8.257 4.797 17.043 1.00 96.44 200 VAL A CA 1
ATOM 1413 C C . VAL A 1 200 ? -8.141 6.307 16.865 1.00 96.44 200 VAL A C 1
ATOM 1415 O O . VAL A 1 200 ? -7.056 6.812 16.574 1.00 96.44 200 VAL A O 1
ATOM 1418 N N . ASP A 1 201 ? -9.242 7.032 17.040 1.00 94.75 201 ASP A N 1
ATOM 1419 C CA . ASP A 1 201 ? -9.279 8.495 16.947 1.00 94.75 201 ASP A CA 1
ATOM 1420 C C . ASP A 1 201 ? -9.274 9.178 18.335 1.00 94.75 201 ASP A C 1
ATOM 1422 O O . ASP A 1 201 ? -9.410 8.502 19.361 1.00 94.75 201 ASP A O 1
ATOM 1426 N N . PRO A 1 202 ? -9.112 10.515 18.419 1.00 94.19 202 PRO A N 1
ATOM 1427 C CA . PRO A 1 202 ? -9.020 11.205 19.704 1.00 94.19 202 PRO A CA 1
ATOM 1428 C C . PRO A 1 202 ? -10.372 11.329 20.429 1.00 94.19 202 PRO A C 1
ATOM 1430 O O . PRO A 1 202 ? -10.396 11.750 21.584 1.00 94.19 202 PRO A O 1
ATOM 1433 N N . SER A 1 203 ? -11.493 10.974 19.785 1.00 93.44 203 SER A N 1
ATOM 1434 C CA . SER A 1 203 ? -12.809 10.877 20.434 1.00 93.44 203 SER A CA 1
ATOM 1435 C C . SER A 1 203 ? -13.026 9.527 21.130 1.00 93.44 203 SER A C 1
ATOM 1437 O O . SER A 1 203 ? -13.987 9.374 21.884 1.00 93.44 203 SER A O 1
ATOM 1439 N N . GLY A 1 204 ? -12.125 8.562 20.910 1.00 92.06 204 GLY A N 1
ATOM 1440 C CA . GLY A 1 204 ? -12.238 7.191 21.403 1.00 92.06 204 GLY A CA 1
ATOM 1441 C C . GLY A 1 204 ? -13.002 6.260 20.460 1.00 92.06 204 GLY A C 1
ATOM 1442 O O . GLY A 1 204 ? -13.161 5.085 20.789 1.00 92.06 204 GLY A O 1
ATOM 1443 N N . ALA A 1 205 ? -13.439 6.744 19.291 1.00 95.19 205 ALA A N 1
ATOM 1444 C CA . ALA A 1 205 ? -13.988 5.885 18.251 1.00 95.19 205 ALA A CA 1
ATOM 1445 C C . ALA A 1 205 ? -12.871 5.012 17.664 1.00 95.19 205 ALA A C 1
ATOM 1447 O O . ALA A 1 205 ? -11.750 5.479 17.425 1.00 95.19 205 ALA A O 1
ATOM 1448 N N . ALA A 1 206 ? -13.180 3.737 17.433 1.00 95.69 206 ALA A N 1
ATOM 1449 C CA . ALA A 1 206 ? -12.217 2.776 16.928 1.00 95.69 206 ALA A CA 1
ATOM 1450 C C . ALA A 1 206 ? -12.781 1.961 15.763 1.00 95.69 206 ALA A C 1
ATOM 1452 O O . ALA A 1 206 ? -13.975 1.672 15.689 1.00 95.69 206 ALA A O 1
ATOM 1453 N N . TRP A 1 207 ? -11.896 1.543 14.863 1.00 97.38 207 TRP A N 1
ATOM 1454 C CA . TRP A 1 207 ? -12.220 0.638 13.767 1.00 97.38 207 TRP A CA 1
ATOM 1455 C C . TRP A 1 207 ? -11.168 -0.458 13.677 1.00 97.38 207 TRP A C 1
ATOM 1457 O O . TRP A 1 207 ? -9.985 -0.212 13.895 1.00 97.38 207 TRP A O 1
ATOM 1467 N N . VAL A 1 208 ? -11.585 -1.666 13.321 1.00 97.31 208 VAL A N 1
ATOM 1468 C CA . VAL A 1 208 ? -10.686 -2.770 12.986 1.00 97.31 208 VAL A CA 1
ATOM 1469 C C . VAL A 1 208 ? -10.882 -3.119 11.529 1.00 97.31 208 VAL A C 1
ATOM 1471 O O . VAL A 1 208 ? -11.994 -3.436 11.108 1.00 97.31 208 VAL A O 1
ATOM 1474 N N . TYR A 1 209 ? -9.793 -3.087 10.776 1.00 97.69 209 TYR A N 1
ATOM 1475 C CA . TYR A 1 209 ? -9.724 -3.706 9.469 1.00 97.69 209 TYR A CA 1
ATOM 1476 C C . TYR A 1 209 ? -9.137 -5.108 9.591 1.00 97.69 209 TYR A C 1
ATOM 1478 O O . TYR A 1 209 ? -7.985 -5.266 10.002 1.00 97.69 209 TYR A O 1
ATOM 1486 N N . ASP A 1 210 ? -9.919 -6.119 9.238 1.00 96.94 210 ASP A N 1
ATOM 1487 C CA . ASP A 1 210 ? -9.453 -7.498 9.124 1.00 96.94 210 ASP A CA 1
ATOM 1488 C C . ASP A 1 210 ? -8.814 -7.706 7.743 1.00 96.94 210 ASP A C 1
ATOM 1490 O O . ASP A 1 210 ? -9.473 -7.616 6.707 1.00 96.94 210 ASP A O 1
ATOM 1494 N N . ILE A 1 211 ? -7.511 -8.000 7.732 1.00 95.81 211 ILE A N 1
ATOM 1495 C CA . ILE A 1 211 ? -6.719 -8.170 6.506 1.00 95.81 211 ILE A CA 1
ATOM 1496 C C . ILE A 1 211 ? -7.035 -9.506 5.809 1.00 95.81 211 ILE A C 1
ATOM 1498 O O . ILE A 1 211 ? -6.712 -9.663 4.629 1.00 95.81 211 ILE A O 1
ATOM 1502 N N . ALA A 1 212 ? -7.632 -10.482 6.497 1.00 93.25 212 ALA A N 1
ATOM 1503 C CA . ALA A 1 212 ? -8.005 -11.765 5.904 1.00 93.25 212 ALA A CA 1
ATOM 1504 C C . ALA A 1 212 ? -9.363 -11.708 5.187 1.00 93.25 212 ALA A C 1
ATOM 1506 O O . ALA A 1 212 ? -9.530 -12.369 4.164 1.00 93.25 212 ALA A O 1
ATOM 1507 N N . THR A 1 213 ? -10.313 -10.923 5.704 1.00 95.25 213 THR A N 1
ATOM 1508 C CA . THR A 1 213 ? -11.665 -10.781 5.127 1.00 95.25 213 THR A CA 1
ATOM 1509 C C . THR A 1 213 ? -11.874 -9.489 4.329 1.00 95.25 213 THR A C 1
ATOM 1511 O O . THR A 1 213 ? -12.913 -9.344 3.687 1.00 95.25 213 THR A O 1
ATOM 1514 N N . ASP A 1 214 ? -10.900 -8.570 4.345 1.00 94.94 214 ASP A N 1
ATOM 1515 C CA . ASP A 1 214 ? -10.963 -7.223 3.756 1.00 94.94 214 ASP A CA 1
ATOM 1516 C C . ASP A 1 214 ? -12.152 -6.379 4.277 1.00 94.94 214 ASP A C 1
A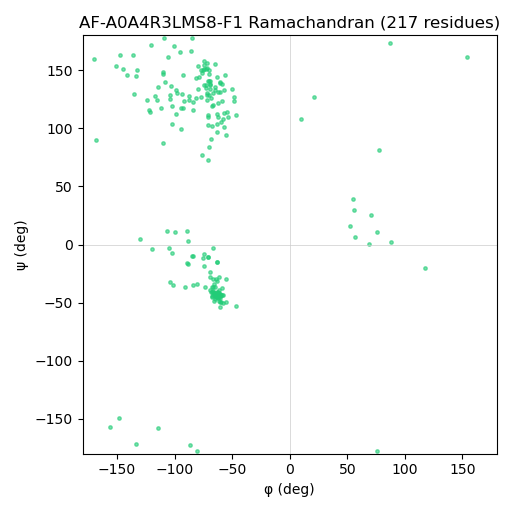TOM 1518 O O . ASP A 1 214 ? -12.666 -5.497 3.586 1.00 94.94 214 ASP A O 1
ATOM 1522 N N . GLN A 1 215 ? -12.573 -6.629 5.525 1.00 95.50 215 GLN A N 1
ATOM 1523 C CA . GLN A 1 215 ? -13.705 -5.967 6.183 1.00 95.50 215 GLN A CA 1
ATOM 1524 C C . GLN A 1 215 ? -13.262 -4.898 7.185 1.00 95.50 215 GLN A C 1
ATOM 1526 O O . GLN A 1 215 ? -12.393 -5.135 8.024 1.00 95.50 215 GLN A O 1
ATOM 1531 N N . LEU A 1 216 ? -13.934 -3.742 7.156 1.00 96.12 216 LEU A N 1
ATOM 1532 C CA . LEU A 1 216 ? -13.793 -2.673 8.146 1.00 96.12 216 LEU A CA 1
ATOM 1533 C C . LEU A 1 216 ? -14.974 -2.699 9.124 1.00 96.12 216 LEU A C 1
ATOM 1535 O O . LEU A 1 216 ? -16.120 -2.502 8.726 1.00 96.12 216 LEU A O 1
ATOM 1539 N N . THR A 1 217 ? -14.693 -2.897 10.410 1.00 96.12 217 THR A N 1
ATOM 1540 C CA . THR A 1 217 ? -15.696 -2.959 11.485 1.00 96.12 217 THR A CA 1
ATOM 1541 C C . THR A 1 217 ? -15.477 -1.814 12.470 1.00 96.12 217 THR A C 1
ATOM 1543 O O . THR A 1 217 ? -14.367 -1.650 12.969 1.00 96.12 217 THR A O 1
ATOM 1546 N N . ALA A 1 218 ? -16.513 -1.029 12.772 1.00 93.94 218 ALA A N 1
ATOM 1547 C CA . ALA A 1 218 ? -16.475 -0.048 13.862 1.00 93.94 218 ALA A CA 1
ATOM 1548 C C . ALA A 1 218 ? -16.671 -0.741 15.225 1.00 93.94 218 ALA A C 1
ATOM 1550 O O . ALA A 1 218 ? -17.426 -1.712 15.312 1.00 93.94 218 ALA A O 1
ATOM 1551 N N . LYS A 1 219 ? -15.990 -0.246 16.261 1.00 87.00 219 LYS A N 1
ATOM 1552 C CA . LYS A 1 219 ? -16.086 -0.682 17.665 1.00 87.00 219 LYS A CA 1
ATOM 1553 C C . LYS A 1 219 ? -16.764 0.389 18.520 1.00 87.00 219 LYS A C 1
ATOM 1555 O O . LYS A 1 219 ? -16.550 1.584 18.220 1.00 87.00 219 LYS A O 1
#

pLDDT: mean 77.37, std 17.98, range [38.69, 97.69]